Protein AF-A0A218ZPP9-F1 (afdb_monomer_lite)

Structure (mmCIF, N/CA/C/O backbone):
data_AF-A0A218ZPP9-F1
#
_entry.id   AF-A0A218ZPP9-F1
#
loop_
_atom_site.group_PDB
_atom_site.id
_atom_site.type_symbol
_atom_site.label_atom_id
_atom_site.label_alt_id
_atom_site.label_comp_id
_atom_site.label_asym_id
_atom_site.label_entity_id
_atom_site.label_seq_id
_atom_site.pdbx_PDB_ins_code
_atom_site.Cartn_x
_atom_site.Cartn_y
_atom_site.Cartn_z
_atom_site.occupancy
_atom_site.B_iso_or_equiv
_atom_site.auth_seq_id
_atom_site.auth_comp_id
_atom_site.auth_asym_id
_atom_site.auth_atom_id
_atom_site.pdbx_PDB_model_num
ATOM 1 N N . MET A 1 1 ? -38.455 12.855 33.363 1.00 58.19 1 MET A N 1
ATOM 2 C CA . MET A 1 1 ? -37.124 12.251 33.530 1.00 58.19 1 MET A CA 1
ATOM 3 C C . MET A 1 1 ? -36.561 12.704 34.852 1.00 58.19 1 MET A C 1
ATOM 5 O O . MET A 1 1 ? -36.419 13.905 35.052 1.00 58.19 1 MET A O 1
ATOM 9 N N . THR A 1 2 ? -36.311 11.767 35.755 1.00 84.69 2 THR A N 1
ATOM 10 C CA . THR A 1 2 ? -35.550 12.026 36.982 1.00 84.69 2 THR A CA 1
ATOM 11 C C . THR A 1 2 ? -34.055 12.136 36.664 1.00 84.69 2 THR A C 1
ATOM 13 O O . THR A 1 2 ? -33.595 11.668 35.623 1.00 84.69 2 THR A O 1
ATOM 16 N N . GLU A 1 3 ? -33.276 12.762 37.544 1.00 81.56 3 GLU A N 1
ATOM 17 C CA . GLU A 1 3 ? -31.821 12.928 37.382 1.00 81.56 3 GLU A CA 1
ATOM 18 C C . GLU A 1 3 ? -31.090 11.577 37.208 1.00 81.56 3 GLU A C 1
ATOM 20 O O . GLU A 1 3 ? -30.161 11.454 36.407 1.00 81.56 3 GLU A O 1
ATOM 25 N N . ASN A 1 4 ? -31.598 10.522 37.855 1.00 82.94 4 ASN A N 1
ATOM 26 C CA . ASN A 1 4 ? -31.118 9.148 37.689 1.00 82.94 4 ASN A CA 1
ATOM 27 C C . ASN A 1 4 ? -31.416 8.571 36.294 1.00 82.94 4 ASN A C 1
ATOM 29 O O . ASN A 1 4 ? -30.549 7.929 35.705 1.00 82.94 4 ASN A O 1
ATOM 33 N N . GLU A 1 5 ? -32.601 8.827 35.731 1.00 82.62 5 GLU A N 1
ATOM 34 C CA . GLU A 1 5 ? -32.952 8.402 34.365 1.00 82.62 5 GLU A CA 1
ATOM 35 C C . GLU A 1 5 ? -32.125 9.150 33.309 1.00 82.62 5 GLU A C 1
ATOM 37 O O . GLU A 1 5 ? -31.740 8.567 32.296 1.00 82.62 5 GLU A O 1
ATOM 42 N N . LEU A 1 6 ? -31.813 10.430 33.547 1.00 85.00 6 LEU A N 1
ATOM 43 C CA . LEU A 1 6 ? -30.939 11.220 32.675 1.00 85.00 6 LEU A CA 1
ATOM 44 C C . LEU A 1 6 ? -29.502 10.697 32.691 1.00 85.00 6 LEU A C 1
ATOM 46 O O . LEU A 1 6 ? -28.900 10.536 31.632 1.00 85.00 6 LEU A O 1
ATOM 50 N N . THR A 1 7 ? -28.980 10.375 33.873 1.00 84.56 7 THR A N 1
ATOM 51 C CA . THR A 1 7 ? -27.631 9.816 34.026 1.00 84.56 7 THR A CA 1
ATOM 52 C C . THR A 1 7 ? -27.527 8.443 33.357 1.00 84.56 7 THR A C 1
ATOM 54 O O . THR A 1 7 ? -26.612 8.210 32.569 1.00 84.56 7 THR A O 1
ATOM 57 N N . GLN A 1 8 ? -28.520 7.568 33.558 1.00 86.69 8 GLN A N 1
ATOM 58 C CA . GLN A 1 8 ? -28.579 6.268 32.879 1.00 86.69 8 GLN A CA 1
ATOM 59 C C . GLN A 1 8 ? -28.675 6.402 31.353 1.00 86.69 8 GLN A C 1
ATOM 61 O O . GLN A 1 8 ? -28.001 5.664 30.634 1.00 86.69 8 GLN A O 1
ATOM 66 N N . ALA A 1 9 ? -29.466 7.349 30.841 1.00 83.31 9 ALA A N 1
ATOM 67 C CA . ALA A 1 9 ? -29.560 7.599 29.404 1.00 83.31 9 ALA A CA 1
ATOM 68 C C . ALA A 1 9 ? -28.226 8.098 28.818 1.00 83.31 9 ALA A C 1
ATOM 70 O O . ALA A 1 9 ? -27.814 7.646 27.748 1.00 83.31 9 ALA A O 1
ATOM 71 N N . ILE A 1 10 ? -27.519 8.988 29.524 1.00 85.56 10 ILE A N 1
ATOM 72 C CA . ILE A 1 10 ? -26.195 9.478 29.115 1.00 85.56 10 ILE A CA 1
ATOM 73 C C . ILE A 1 10 ? -25.180 8.330 29.070 1.00 85.56 10 ILE A C 1
ATOM 75 O O . ILE A 1 10 ? -24.454 8.202 28.081 1.00 85.56 10 ILE A O 1
ATOM 79 N N . ASP A 1 11 ? -25.157 7.462 30.082 1.00 84.75 11 ASP A N 1
ATOM 80 C CA . ASP A 1 11 ? -24.240 6.317 30.125 1.00 84.75 11 ASP A CA 1
ATOM 81 C C . ASP A 1 11 ? -24.533 5.287 29.026 1.00 84.75 11 ASP A C 1
ATOM 83 O O . ASP A 1 11 ? -23.608 4.765 28.392 1.00 84.75 11 ASP A O 1
ATOM 87 N N . GLN A 1 12 ? -25.810 5.035 28.723 1.00 84.38 12 GLN A N 1
ATOM 88 C CA . GLN A 1 12 ? -26.204 4.182 27.599 1.00 84.38 12 GLN A CA 1
ATOM 89 C C . GLN A 1 12 ? -25.760 4.771 26.253 1.00 84.38 12 GLN A C 1
ATOM 91 O O . GLN A 1 12 ? -25.183 4.056 25.430 1.00 84.38 12 GLN A O 1
ATOM 96 N N . ILE A 1 13 ? -25.954 6.077 26.038 1.00 82.38 13 ILE A N 1
ATOM 97 C CA . ILE A 1 13 ? -25.511 6.771 24.818 1.00 82.38 13 ILE A CA 1
ATOM 98 C C . ILE A 1 13 ? -23.985 6.735 24.700 1.00 82.38 13 ILE A C 1
ATOM 100 O O . ILE A 1 13 ? -23.455 6.482 23.613 1.00 82.38 13 ILE A O 1
ATOM 104 N N . LYS A 1 14 ? -23.264 6.954 25.803 1.00 77.19 14 LYS A N 1
ATOM 105 C CA . LYS A 1 14 ? -21.798 6.900 25.840 1.00 77.19 14 LYS A CA 1
ATOM 106 C C . LYS A 1 14 ? -21.291 5.505 25.479 1.00 77.19 14 LYS A C 1
ATOM 108 O O . LYS A 1 14 ? -20.400 5.383 24.639 1.00 77.19 14 LYS A O 1
ATOM 113 N N . THR A 1 15 ? -21.901 4.466 26.042 1.00 78.00 15 THR A N 1
ATOM 114 C CA . THR A 1 15 ? -21.543 3.065 25.773 1.00 78.00 15 THR A CA 1
ATOM 115 C C . THR A 1 15 ? -21.803 2.698 24.310 1.00 78.00 15 THR A C 1
ATOM 117 O O . THR A 1 15 ? -20.892 2.239 23.620 1.00 78.00 15 THR A O 1
ATOM 120 N N . ALA A 1 16 ? -22.993 3.010 23.785 1.00 78.19 16 ALA A N 1
ATOM 121 C CA . ALA A 1 16 ? -23.335 2.783 22.380 1.00 78.19 16 ALA A CA 1
ATOM 122 C C . ALA A 1 16 ? -22.400 3.543 21.418 1.00 78.19 16 ALA A C 1
ATOM 124 O O . ALA A 1 16 ? -21.982 3.008 20.389 1.00 78.19 16 ALA A O 1
ATOM 125 N N . SER A 1 17 ? -22.014 4.772 21.775 1.00 72.62 17 SER A N 1
ATOM 126 C CA . SER A 1 17 ? -21.058 5.577 21.004 1.00 72.62 17 SER A CA 1
ATOM 127 C C . SER A 1 17 ? -19.660 4.953 20.997 1.00 72.62 17 SER A C 1
ATOM 129 O O . SER A 1 17 ? -19.005 4.906 19.955 1.00 72.62 17 SER A O 1
ATOM 131 N N . MET A 1 18 ? -19.196 4.437 22.138 1.00 75.56 18 MET A N 1
ATOM 132 C CA . MET A 1 18 ? -17.909 3.743 22.231 1.00 75.56 18 MET A CA 1
ATOM 133 C C . MET A 1 18 ? -17.889 2.457 21.399 1.00 75.56 18 MET A C 1
ATOM 135 O O . MET A 1 18 ? -16.898 2.186 20.715 1.00 75.56 18 MET A O 1
ATOM 139 N N . ASP A 1 19 ? -18.976 1.689 21.405 1.00 75.62 19 ASP A N 1
ATOM 140 C CA . ASP A 1 19 ? -19.073 0.456 20.624 1.00 75.62 19 ASP A CA 1
ATOM 141 C C . ASP A 1 19 ? -19.142 0.723 19.116 1.00 75.62 19 ASP A C 1
ATOM 143 O O . ASP A 1 19 ? -18.481 0.025 18.339 1.00 75.62 19 ASP A O 1
ATOM 147 N N . ALA A 1 20 ? -19.821 1.795 18.694 1.00 72.69 20 ALA A N 1
ATOM 148 C CA . ALA A 1 20 ? -19.794 2.258 17.307 1.00 72.69 20 ALA A CA 1
ATOM 149 C C . ALA A 1 20 ? -18.369 2.643 16.860 1.00 72.69 20 ALA A C 1
ATOM 151 O O . ALA A 1 20 ? -17.904 2.202 15.807 1.00 72.69 20 ALA A O 1
ATOM 152 N N . VAL A 1 21 ? -17.621 3.382 17.690 1.00 74.06 21 VAL A N 1
ATOM 153 C CA . VAL A 1 21 ? -16.220 3.749 17.402 1.00 74.06 21 VAL A CA 1
ATOM 154 C C . VAL A 1 21 ? -15.316 2.514 17.308 1.00 74.06 21 VAL A C 1
ATOM 156 O O . VAL A 1 21 ? -14.423 2.453 16.456 1.00 74.06 21 VAL A O 1
ATOM 159 N N . ARG A 1 22 ? -15.528 1.506 18.162 1.00 76.88 22 ARG A N 1
ATOM 160 C CA . ARG A 1 22 ? -14.784 0.238 18.102 1.00 76.88 22 ARG A CA 1
ATOM 161 C C . ARG A 1 22 ? -15.086 -0.530 16.818 1.00 76.88 22 ARG A C 1
ATOM 163 O O . ARG A 1 22 ? -14.159 -1.063 16.205 1.00 76.88 22 ARG A O 1
ATOM 170 N N . LEU A 1 23 ? -16.347 -0.573 16.392 1.00 79.31 23 LEU A N 1
ATOM 171 C CA . LEU A 1 23 ? -16.749 -1.213 15.140 1.00 79.31 23 LEU A CA 1
ATOM 172 C C . LEU A 1 23 ? -16.101 -0.531 13.925 1.00 79.31 23 LEU A C 1
ATOM 174 O O . LEU A 1 23 ? -15.508 -1.220 13.091 1.00 79.31 23 LEU A O 1
ATOM 178 N N . ASP A 1 24 ? -16.126 0.803 13.871 1.00 76.44 24 ASP A N 1
ATOM 179 C CA . ASP A 1 24 ? -15.475 1.589 12.814 1.00 76.44 24 ASP A CA 1
ATOM 180 C C . ASP A 1 24 ? -13.981 1.270 12.722 1.00 76.44 24 ASP A C 1
ATOM 182 O O . ASP A 1 24 ? -13.461 0.961 11.646 1.00 76.44 24 ASP A O 1
ATOM 186 N N . ARG A 1 25 ? -13.283 1.281 13.866 1.00 77.44 25 ARG A N 1
ATOM 187 C CA . ARG A 1 25 ? -11.852 0.952 13.925 1.00 77.44 25 ARG A CA 1
ATOM 188 C C . ARG A 1 25 ? -11.569 -0.463 13.433 1.00 77.44 25 ARG A C 1
ATOM 190 O O . ARG A 1 25 ? -10.614 -0.650 12.684 1.00 77.44 25 ARG A O 1
ATOM 197 N N . ARG A 1 26 ? -12.402 -1.448 13.787 1.00 83.06 26 ARG A N 1
ATOM 198 C CA . ARG A 1 26 ? -12.263 -2.836 13.305 1.00 83.06 26 ARG A CA 1
ATOM 199 C C . ARG A 1 26 ? -12.404 -2.919 11.785 1.00 83.06 26 ARG A C 1
ATOM 201 O O . ARG A 1 26 ? -11.582 -3.556 11.126 1.00 83.06 26 ARG A O 1
ATOM 208 N N . ILE A 1 27 ? -13.418 -2.264 11.217 1.00 83.81 27 ILE A N 1
ATOM 209 C CA . ILE A 1 27 ? -13.650 -2.247 9.765 1.00 83.81 27 ILE A CA 1
ATOM 210 C C . ILE A 1 27 ? -12.480 -1.570 9.045 1.00 83.81 27 ILE A C 1
ATOM 212 O O . ILE A 1 27 ? -11.984 -2.094 8.044 1.00 83.81 27 ILE A O 1
ATOM 216 N N . LEU A 1 28 ? -11.998 -0.441 9.568 1.00 82.50 28 LEU A N 1
ATOM 217 C CA . LEU A 1 28 ? -10.860 0.280 9.001 1.00 82.50 28 LEU A CA 1
ATOM 218 C C . LEU A 1 28 ? -9.564 -0.529 9.100 1.00 82.50 28 LEU A C 1
ATOM 220 O O . LEU A 1 28 ? -8.841 -0.606 8.114 1.00 82.50 28 LEU A O 1
ATOM 224 N N . LYS A 1 29 ? -9.296 -1.203 10.224 1.00 84.38 29 LYS A N 1
ATOM 225 C CA . LYS A 1 29 ? -8.137 -2.098 10.383 1.00 84.38 29 LYS A CA 1
ATOM 226 C C . LYS A 1 29 ? -8.149 -3.212 9.331 1.00 84.38 29 LYS A C 1
ATOM 228 O O . LYS A 1 29 ? -7.181 -3.381 8.599 1.00 84.38 29 LYS A O 1
ATOM 233 N N . LYS A 1 30 ? -9.287 -3.893 9.155 1.00 88.56 30 LYS A N 1
ATOM 234 C CA . LYS A 1 30 ? -9.464 -4.900 8.092 1.00 88.56 30 LYS A CA 1
ATOM 235 C C . LYS A 1 30 ? -9.218 -4.322 6.694 1.00 88.56 30 LYS A C 1
ATOM 237 O O . LYS A 1 30 ? -8.583 -4.957 5.858 1.00 88.56 30 LYS A O 1
ATOM 242 N N . THR A 1 31 ? -9.724 -3.118 6.447 1.00 87.88 31 THR A N 1
ATOM 243 C CA . THR A 1 31 ? -9.594 -2.410 5.165 1.00 87.88 31 THR A CA 1
ATOM 244 C C . THR A 1 31 ? -8.139 -2.072 4.858 1.00 87.88 31 THR A C 1
ATOM 246 O O . THR A 1 31 ? -7.669 -2.342 3.756 1.00 87.88 31 THR A O 1
ATOM 249 N N . TRP A 1 32 ? -7.396 -1.560 5.838 1.00 86.38 32 TRP A N 1
ATOM 250 C CA . TRP A 1 32 ? -5.962 -1.317 5.703 1.00 86.38 32 TRP A CA 1
ATOM 251 C C . TRP A 1 32 ? -5.179 -2.613 5.470 1.00 86.38 32 TRP A C 1
ATOM 253 O O . TRP A 1 32 ? -4.306 -2.639 4.609 1.00 86.38 32 TRP A O 1
ATOM 263 N N . GLY A 1 33 ? -5.555 -3.716 6.125 1.00 88.50 33 GLY A N 1
ATOM 264 C CA . GLY A 1 33 ? -4.992 -5.039 5.842 1.00 88.50 33 GLY A CA 1
ATOM 265 C C . GLY A 1 33 ? -5.082 -5.435 4.365 1.00 88.50 33 GLY A C 1
ATOM 266 O O . GLY A 1 33 ? -4.076 -5.799 3.756 1.00 88.50 33 GLY A O 1
ATOM 267 N N . PHE A 1 34 ? -6.264 -5.295 3.761 1.00 91.31 34 PHE A N 1
ATOM 268 C CA . PHE A 1 34 ? -6.444 -5.549 2.328 1.00 91.31 34 PHE A CA 1
ATOM 269 C C . PHE A 1 34 ? -5.730 -4.528 1.441 1.00 91.31 34 PHE A C 1
ATOM 271 O O . PHE A 1 34 ? -5.188 -4.917 0.411 1.00 91.31 34 PHE A O 1
ATOM 278 N N . TYR A 1 35 ? -5.689 -3.251 1.833 1.00 89.06 35 TYR A N 1
ATOM 279 C CA . TYR A 1 35 ? -4.909 -2.233 1.127 1.00 89.06 35 TYR A CA 1
ATOM 280 C C . TYR A 1 35 ? -3.444 -2.660 0.995 1.00 89.06 35 TYR A C 1
ATOM 282 O O . TYR A 1 35 ? -2.916 -2.676 -0.115 1.00 89.06 35 TYR A O 1
ATOM 290 N N . TYR A 1 36 ? -2.808 -3.082 2.093 1.00 89.62 36 TYR A N 1
ATOM 291 C CA . TYR A 1 36 ? -1.415 -3.524 2.047 1.00 89.62 36 TYR A CA 1
ATOM 292 C C . TYR A 1 36 ? -1.225 -4.721 1.112 1.00 89.62 36 TYR A C 1
ATOM 294 O O . TYR A 1 36 ? -0.269 -4.736 0.347 1.00 89.62 36 TYR A O 1
ATOM 302 N N . MET A 1 37 ? -2.153 -5.683 1.100 1.00 93.38 37 MET A N 1
ATOM 303 C CA . MET A 1 37 ? -2.082 -6.847 0.205 1.00 93.38 37 MET A CA 1
ATOM 304 C C . MET A 1 37 ? -2.260 -6.488 -1.278 1.00 93.38 37 MET A C 1
ATOM 306 O O . MET A 1 37 ? -1.547 -7.021 -2.129 1.00 93.38 37 MET A O 1
ATOM 310 N N . ILE A 1 38 ? -3.191 -5.582 -1.598 1.00 90.81 38 ILE A N 1
ATOM 311 C CA . ILE A 1 38 ? -3.421 -5.109 -2.974 1.00 90.81 38 ILE A CA 1
ATOM 312 C C . ILE A 1 38 ? -2.148 -4.458 -3.512 1.00 90.81 38 ILE A C 1
ATOM 314 O O . ILE A 1 38 ? -1.681 -4.797 -4.598 1.00 90.81 38 ILE A O 1
ATOM 318 N N . TRP A 1 39 ? -1.561 -3.554 -2.734 1.00 87.06 39 TRP A N 1
ATOM 319 C CA . TRP A 1 39 ? -0.359 -2.843 -3.146 1.00 87.06 39 TRP A CA 1
ATOM 320 C C . TRP A 1 39 ? 0.895 -3.715 -3.097 1.00 87.06 39 TRP A C 1
ATOM 322 O O . TRP A 1 39 ? 1.737 -3.564 -3.972 1.00 87.06 39 TRP A O 1
ATOM 332 N N . ALA A 1 40 ? 0.998 -4.682 -2.180 1.00 91.00 40 ALA A N 1
ATOM 333 C CA . ALA A 1 40 ? 2.053 -5.698 -2.224 1.00 91.00 40 ALA A CA 1
ATOM 334 C C . ALA A 1 40 ? 2.020 -6.468 -3.551 1.00 91.00 40 ALA A C 1
ATOM 336 O O . ALA A 1 40 ? 3.042 -6.605 -4.218 1.00 91.00 40 ALA A O 1
ATOM 337 N N . THR A 1 41 ? 0.822 -6.887 -3.975 1.00 91.69 41 THR A N 1
ATOM 338 C CA . THR A 1 41 ? 0.610 -7.571 -5.259 1.00 91.69 41 THR A CA 1
ATOM 339 C C . THR A 1 41 ? 0.998 -6.671 -6.432 1.00 91.69 41 THR A C 1
ATOM 341 O O . THR A 1 41 ? 1.701 -7.113 -7.337 1.00 91.69 41 THR A O 1
ATOM 344 N N . ALA A 1 42 ? 0.599 -5.396 -6.400 1.00 87.75 42 ALA A N 1
ATOM 345 C CA . ALA A 1 42 ? 0.988 -4.427 -7.421 1.00 87.75 42 ALA A CA 1
ATOM 346 C C . ALA A 1 42 ? 2.515 -4.253 -7.488 1.00 87.75 42 ALA A C 1
ATOM 348 O O . ALA A 1 42 ? 3.080 -4.327 -8.574 1.00 87.75 42 ALA A O 1
ATOM 349 N N . ILE A 1 43 ? 3.194 -4.112 -6.343 1.00 85.00 43 ILE A N 1
ATOM 350 C CA . ILE A 1 43 ? 4.660 -4.019 -6.260 1.00 85.00 43 ILE A CA 1
ATOM 351 C C . ILE A 1 43 ? 5.319 -5.284 -6.827 1.00 85.00 43 ILE A C 1
ATOM 353 O O . ILE A 1 43 ? 6.280 -5.174 -7.585 1.00 85.00 43 ILE A O 1
ATOM 357 N N . THR A 1 44 ? 4.807 -6.482 -6.525 1.00 88.69 44 THR A N 1
ATOM 358 C CA . THR A 1 44 ? 5.323 -7.738 -7.101 1.00 88.69 44 THR A CA 1
ATOM 359 C C . THR A 1 44 ? 5.200 -7.752 -8.619 1.00 88.69 44 THR A C 1
ATOM 361 O O . THR A 1 44 ? 6.157 -8.109 -9.307 1.00 88.69 44 THR A O 1
ATOM 364 N N . LEU A 1 45 ? 4.044 -7.343 -9.147 1.00 87.00 45 LEU A N 1
ATOM 365 C CA . LEU A 1 45 ? 3.824 -7.263 -10.588 1.00 87.00 45 LEU A CA 1
ATOM 366 C C . LEU A 1 45 ? 4.789 -6.257 -11.214 1.00 87.00 45 LEU A C 1
ATOM 368 O O . LEU A 1 45 ? 5.523 -6.626 -12.118 1.00 87.00 45 LEU A O 1
ATOM 372 N N . PHE A 1 46 ? 4.890 -5.044 -10.670 1.00 80.38 46 PHE A N 1
ATOM 373 C CA . PHE A 1 46 ? 5.845 -4.023 -11.112 1.00 80.38 46 PHE A CA 1
ATOM 374 C C . PHE A 1 46 ? 7.294 -4.526 -11.126 1.00 80.38 46 PHE A C 1
ATOM 376 O O . PHE A 1 46 ? 8.020 -4.306 -12.090 1.00 80.38 46 PHE A O 1
ATOM 383 N N . SER A 1 47 ? 7.692 -5.279 -10.101 1.00 78.62 47 SER A N 1
ATOM 384 C CA . SER A 1 47 ? 9.057 -5.804 -9.964 1.00 78.62 47 SER A CA 1
ATOM 385 C C . SER A 1 47 ? 9.384 -6.936 -10.938 1.00 78.62 47 SER A C 1
ATOM 387 O O . SER A 1 47 ? 10.555 -7.238 -11.130 1.00 78.62 47 SER A O 1
ATOM 389 N N . THR A 1 48 ? 8.377 -7.590 -11.523 1.00 81.38 48 THR A N 1
ATOM 390 C CA . THR A 1 48 ? 8.554 -8.769 -12.390 1.00 81.38 48 THR A CA 1
ATOM 391 C C . THR A 1 48 ? 8.101 -8.537 -13.831 1.00 81.38 48 THR A C 1
ATOM 393 O O . THR A 1 48 ? 8.421 -9.340 -14.703 1.00 81.38 48 THR A O 1
ATOM 396 N N . ILE A 1 49 ? 7.416 -7.425 -14.115 1.00 77.75 49 ILE A N 1
ATOM 397 C CA . ILE A 1 49 ? 6.840 -7.123 -15.434 1.00 77.75 49 ILE A CA 1
ATOM 398 C C . ILE A 1 49 ? 7.889 -6.955 -16.533 1.00 77.75 49 ILE A C 1
ATOM 400 O O . ILE A 1 49 ? 7.579 -7.159 -17.701 1.00 77.75 49 ILE A O 1
ATOM 404 N N . TYR A 1 50 ? 9.124 -6.602 -16.168 1.00 73.06 50 TYR A N 1
ATOM 405 C CA . TYR A 1 50 ? 10.216 -6.447 -17.125 1.00 73.06 50 TYR A CA 1
ATOM 406 C C . TYR A 1 50 ? 10.664 -7.797 -17.712 1.00 73.06 50 TYR A C 1
ATOM 408 O O . TYR A 1 50 ? 11.017 -7.852 -18.884 1.00 73.06 50 TYR A O 1
ATOM 416 N N . ILE A 1 51 ? 10.567 -8.892 -16.945 1.00 79.44 51 ILE A N 1
ATOM 417 C CA . ILE A 1 51 ? 11.050 -10.235 -17.316 1.00 79.44 51 ILE A CA 1
ATOM 418 C C . ILE A 1 51 ? 10.443 -10.735 -18.642 1.00 79.44 51 ILE A C 1
ATOM 420 O O . ILE A 1 51 ? 11.195 -11.120 -19.535 1.00 79.44 51 ILE A O 1
ATOM 424 N N . PRO A 1 52 ? 9.108 -10.737 -18.843 1.00 80.31 52 PRO A N 1
ATOM 425 C CA . PRO A 1 52 ? 8.543 -11.149 -20.127 1.00 80.31 52 PRO A CA 1
ATOM 426 C C . PRO A 1 52 ? 8.869 -10.174 -21.269 1.00 80.31 52 PRO A C 1
ATOM 428 O O . PRO A 1 52 ? 8.865 -10.585 -22.428 1.00 80.31 52 PRO A O 1
ATOM 431 N N . LEU A 1 53 ? 9.150 -8.904 -20.959 1.00 75.19 53 LEU A N 1
ATOM 432 C CA . LEU A 1 53 ? 9.399 -7.849 -21.945 1.00 75.19 53 LEU A CA 1
ATOM 433 C C . LEU A 1 53 ? 10.849 -7.823 -22.446 1.00 75.19 53 LEU A C 1
ATOM 435 O O . LEU A 1 53 ? 11.080 -7.345 -23.552 1.00 75.19 53 LEU A O 1
ATOM 439 N N . GLU A 1 54 ? 11.806 -8.382 -21.699 1.00 73.44 54 GLU A N 1
ATOM 440 C CA . GLU A 1 54 ? 13.214 -8.502 -22.124 1.00 73.44 54 GLU A CA 1
ATOM 441 C C . GLU A 1 54 ? 13.393 -9.305 -23.421 1.00 73.44 54 GLU A C 1
ATOM 443 O O . GLU A 1 54 ? 14.373 -9.121 -24.137 1.00 73.44 54 GLU A O 1
ATOM 448 N N . ASN A 1 55 ? 12.430 -10.162 -23.766 1.00 78.50 55 ASN A N 1
ATOM 449 C CA . ASN A 1 55 ? 12.475 -10.966 -24.989 1.00 78.50 55 ASN A CA 1
ATOM 450 C C . 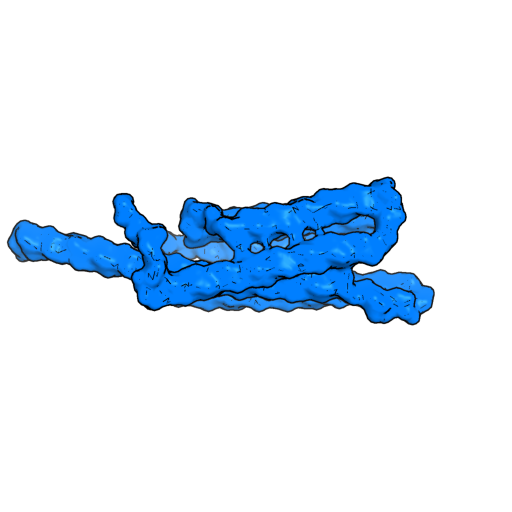ASN A 1 55 ? 12.025 -10.200 -26.250 1.00 78.50 55 ASN A C 1
ATOM 452 O O . ASN A 1 55 ? 12.028 -10.762 -27.346 1.00 78.50 55 ASN A O 1
ATOM 456 N N . ILE A 1 56 ? 11.611 -8.935 -26.122 1.00 81.94 56 ILE A N 1
ATOM 457 C CA . ILE A 1 56 ? 11.139 -8.109 -27.237 1.00 81.94 56 ILE A CA 1
ATOM 458 C C . ILE A 1 56 ? 12.321 -7.319 -27.803 1.00 81.94 56 ILE A C 1
ATOM 460 O O . ILE A 1 56 ? 12.808 -6.380 -27.189 1.00 81.94 56 ILE A O 1
ATOM 464 N N . SER A 1 57 ? 12.763 -7.671 -29.011 1.00 78.25 57 SER A N 1
ATOM 465 C CA . SER A 1 57 ? 13.940 -7.057 -29.649 1.00 78.25 57 SER A CA 1
ATOM 466 C C . SER A 1 57 ? 13.751 -5.589 -30.044 1.00 78.25 57 SER A C 1
ATOM 468 O O . SER A 1 57 ? 14.726 -4.850 -30.182 1.00 78.25 57 SER A O 1
ATOM 470 N N . ASN A 1 58 ? 12.508 -5.152 -30.252 1.00 82.38 58 ASN A N 1
ATOM 471 C CA . ASN A 1 58 ? 12.206 -3.769 -30.587 1.00 82.38 58 ASN A CA 1
ATOM 472 C C . ASN A 1 58 ? 11.953 -2.956 -29.312 1.00 82.38 58 ASN A C 1
ATOM 474 O O . ASN A 1 58 ? 10.885 -3.048 -28.704 1.00 82.38 58 ASN A O 1
ATOM 478 N N . THR A 1 59 ? 12.926 -2.116 -28.969 1.00 74.19 59 THR A N 1
ATOM 479 C CA . THR A 1 59 ? 12.931 -1.282 -27.761 1.00 74.19 59 THR A CA 1
ATOM 480 C C . THR A 1 59 ? 11.731 -0.340 -27.665 1.00 74.19 59 THR A C 1
ATOM 482 O O . THR A 1 59 ? 11.200 -0.137 -26.581 1.00 74.19 59 THR A O 1
ATOM 485 N N . VAL A 1 60 ? 11.215 0.169 -28.790 1.00 76.31 60 VAL A N 1
ATOM 486 C CA . VAL A 1 60 ? 10.030 1.045 -28.791 1.00 76.31 60 VAL A CA 1
ATOM 487 C C . VAL A 1 60 ? 8.782 0.276 -28.355 1.00 76.31 60 VAL A C 1
ATOM 489 O O . VAL A 1 60 ? 8.007 0.761 -27.533 1.00 76.31 60 VAL A O 1
ATOM 492 N N . TYR A 1 61 ? 8.583 -0.937 -28.875 1.00 75.81 61 TYR A N 1
ATOM 493 C CA . TYR A 1 61 ? 7.461 -1.779 -28.451 1.00 75.81 61 TYR A CA 1
ATOM 494 C C . TYR A 1 61 ? 7.630 -2.272 -27.013 1.00 75.81 61 TYR A C 1
ATOM 496 O O . TYR A 1 61 ? 6.639 -2.358 -26.289 1.00 75.81 61 TYR A O 1
ATOM 504 N N . GLN A 1 62 ? 8.864 -2.560 -26.595 1.00 74.56 62 GLN A N 1
ATOM 505 C CA . GLN A 1 62 ? 9.191 -2.931 -25.221 1.00 74.56 62 GLN A CA 1
ATOM 506 C C . GLN A 1 62 ? 8.791 -1.823 -24.235 1.00 74.56 62 GLN A C 1
ATOM 508 O O . GLN A 1 62 ? 8.071 -2.103 -23.277 1.00 74.56 62 GLN A O 1
ATOM 513 N N . ASP A 1 63 ? 9.167 -0.571 -24.510 1.00 70.75 63 ASP A N 1
ATOM 514 C CA . ASP A 1 63 ? 8.823 0.585 -23.677 1.00 70.75 63 ASP A CA 1
ATOM 515 C C . ASP A 1 63 ? 7.304 0.813 -23.633 1.00 70.75 63 ASP A C 1
ATOM 517 O O . ASP A 1 63 ? 6.716 0.943 -22.557 1.00 70.75 63 ASP A O 1
ATOM 521 N N . ILE A 1 64 ? 6.628 0.795 -24.790 1.00 74.00 64 ILE A N 1
ATOM 522 C CA . ILE A 1 64 ? 5.167 0.971 -24.865 1.00 74.00 64 ILE A CA 1
ATOM 523 C C . ILE A 1 64 ? 4.444 -0.095 -24.035 1.00 74.00 64 ILE A C 1
ATOM 525 O O . ILE A 1 64 ? 3.532 0.228 -23.267 1.00 74.00 64 ILE A O 1
ATOM 529 N N . LEU A 1 65 ? 4.837 -1.363 -24.173 1.00 77.25 65 LEU A N 1
ATOM 530 C CA . LEU A 1 65 ? 4.238 -2.462 -23.419 1.00 77.25 65 LEU A CA 1
ATOM 531 C C . LEU A 1 65 ? 4.545 -2.355 -21.925 1.00 77.25 65 LEU A C 1
ATOM 533 O O . LEU A 1 65 ? 3.645 -2.582 -21.117 1.00 77.25 65 LEU A O 1
ATOM 537 N N . PHE A 1 66 ? 5.761 -1.946 -21.558 1.00 75.50 66 PHE A N 1
ATOM 538 C CA . PHE A 1 66 ? 6.150 -1.705 -20.171 1.00 75.50 66 PHE A CA 1
ATOM 539 C C . PHE A 1 66 ? 5.252 -0.653 -19.512 1.00 75.50 66 PHE A C 1
ATOM 541 O O . PHE A 1 66 ? 4.615 -0.939 -18.494 1.00 75.50 66 PHE A O 1
ATOM 548 N N . PHE A 1 67 ? 5.121 0.531 -20.120 1.00 73.62 67 PHE A N 1
ATOM 549 C CA . PHE A 1 67 ? 4.285 1.610 -19.584 1.00 73.62 67 PHE A CA 1
ATOM 550 C C . PHE A 1 67 ? 2.801 1.248 -19.563 1.00 73.62 67 PHE A C 1
ATOM 552 O O . PHE A 1 67 ? 2.107 1.545 -18.589 1.00 73.62 67 PHE A O 1
ATOM 559 N N . THR A 1 68 ? 2.313 0.572 -20.605 1.00 76.38 68 THR A N 1
ATOM 560 C CA . THR A 1 68 ? 0.916 0.125 -20.680 1.00 76.38 68 THR A CA 1
ATOM 561 C C . THR A 1 68 ? 0.605 -0.866 -19.564 1.00 76.38 68 THR A C 1
ATOM 563 O O . THR A 1 68 ? -0.385 -0.709 -18.847 1.00 76.38 68 THR A O 1
ATOM 566 N N . ALA A 1 69 ? 1.466 -1.863 -19.369 1.00 80.50 69 ALA A N 1
ATOM 567 C CA . ALA A 1 69 ? 1.264 -2.891 -18.362 1.00 80.50 69 ALA A CA 1
ATOM 568 C C . ALA A 1 69 ? 1.376 -2.314 -16.936 1.00 80.50 69 ALA A C 1
ATOM 570 O O . ALA A 1 69 ? 0.520 -2.603 -16.095 1.00 80.50 69 ALA A O 1
ATOM 571 N N . TYR A 1 70 ? 2.334 -1.410 -16.681 1.00 75.94 70 TYR A N 1
ATOM 572 C CA . TYR A 1 70 ? 2.398 -0.649 -15.427 1.00 75.94 70 TYR A CA 1
ATOM 573 C C . TYR A 1 70 ? 1.123 0.173 -15.186 1.00 75.94 70 TYR A C 1
ATOM 575 O O . TYR A 1 70 ? 0.548 0.126 -14.097 1.00 75.94 70 TYR A O 1
ATOM 583 N N . GLY A 1 71 ? 0.657 0.906 -16.201 1.00 73.19 71 GLY A N 1
ATOM 584 C CA . GLY A 1 71 ? -0.546 1.731 -16.119 1.00 73.19 71 GLY A CA 1
ATOM 585 C C . GLY A 1 71 ? -1.790 0.910 -15.779 1.00 73.19 71 GLY A C 1
ATOM 586 O O . GLY A 1 71 ? -2.559 1.297 -14.900 1.00 73.19 71 GLY A O 1
ATOM 587 N N . ILE A 1 72 ? -1.957 -0.260 -16.405 1.00 81.50 72 ILE A N 1
ATOM 588 C CA . ILE A 1 72 ? -3.065 -1.182 -16.116 1.00 81.50 72 ILE A CA 1
ATOM 589 C C . ILE A 1 72 ? -3.014 -1.653 -14.660 1.00 81.50 72 ILE A C 1
ATOM 591 O O . ILE A 1 72 ? -4.011 -1.528 -13.947 1.00 81.50 72 ILE A O 1
ATOM 595 N N . VAL A 1 73 ? -1.864 -2.154 -14.194 1.00 84.81 73 VAL A N 1
ATOM 596 C CA . VAL A 1 73 ? -1.709 -2.626 -12.805 1.00 84.81 73 VAL A CA 1
ATOM 597 C C . VAL A 1 73 ? -2.011 -1.498 -11.817 1.00 84.81 73 VAL A C 1
ATOM 599 O O . VAL A 1 73 ? -2.731 -1.707 -10.839 1.00 84.81 73 VAL A O 1
ATOM 602 N N . PHE A 1 74 ? -1.529 -0.288 -12.098 1.00 79.31 74 PHE A N 1
ATOM 603 C CA . PHE A 1 74 ? -1.755 0.888 -11.266 1.00 79.31 74 PHE A CA 1
ATOM 604 C C . PHE A 1 74 ? -3.238 1.286 -11.193 1.00 79.31 74 PHE A C 1
ATOM 606 O O . PHE A 1 74 ? -3.788 1.436 -10.099 1.00 79.31 74 PHE A O 1
ATOM 613 N N . ILE A 1 75 ? -3.915 1.394 -12.343 1.00 79.44 75 ILE A N 1
ATOM 614 C CA . ILE A 1 75 ? -5.348 1.718 -12.427 1.00 79.44 75 ILE A CA 1
ATOM 615 C C . ILE A 1 75 ? -6.179 0.672 -11.680 1.00 79.44 75 ILE A C 1
ATOM 617 O O . ILE A 1 75 ? -7.073 1.034 -10.912 1.00 79.44 75 ILE A O 1
ATOM 621 N N . VAL A 1 76 ? -5.872 -0.617 -11.856 1.00 85.75 76 VAL A N 1
ATOM 622 C CA . VAL A 1 76 ? -6.569 -1.710 -11.165 1.00 85.75 76 VAL A CA 1
ATOM 623 C C . VAL A 1 76 ? -6.353 -1.624 -9.654 1.00 85.75 76 VAL A C 1
ATOM 625 O O . VAL A 1 76 ? -7.329 -1.650 -8.902 1.00 85.75 76 VAL A O 1
ATOM 628 N N . ALA A 1 77 ? -5.111 -1.457 -9.188 1.00 83.88 77 ALA A N 1
ATOM 629 C CA . ALA A 1 77 ? -4.801 -1.344 -7.761 1.00 83.88 77 ALA A CA 1
ATOM 630 C C . ALA A 1 77 ? -5.553 -0.176 -7.102 1.00 83.88 77 ALA A C 1
ATOM 632 O O . ALA A 1 77 ? -6.133 -0.323 -6.019 1.00 83.88 77 ALA A O 1
ATOM 633 N N . ILE A 1 78 ? -5.614 0.967 -7.786 1.00 80.81 78 ILE A N 1
ATOM 634 C CA . ILE A 1 78 ? -6.365 2.143 -7.341 1.00 80.81 78 ILE A CA 1
ATOM 635 C C . ILE A 1 78 ? -7.861 1.871 -7.327 1.00 80.81 78 ILE A C 1
ATOM 637 O O . ILE A 1 78 ? -8.517 2.148 -6.324 1.00 80.81 78 ILE A O 1
ATOM 641 N N . PHE A 1 79 ? -8.413 1.324 -8.407 1.00 80.56 79 PHE A N 1
ATOM 642 C CA . PHE A 1 79 ? -9.841 1.044 -8.512 1.00 80.56 79 PHE A CA 1
ATOM 643 C C . PHE A 1 79 ? -10.312 0.104 -7.396 1.00 80.56 79 PHE A C 1
ATOM 645 O O . PHE A 1 79 ? -11.324 0.369 -6.731 1.00 80.56 79 PHE A O 1
ATOM 652 N N . VAL A 1 80 ? -9.550 -0.962 -7.134 1.00 85.00 80 VAL A N 1
ATOM 653 C CA . VAL A 1 80 ? -9.835 -1.911 -6.052 1.00 85.00 80 VAL A CA 1
ATOM 654 C C . VAL A 1 80 ? -9.700 -1.222 -4.692 1.00 85.00 80 VAL A C 1
ATOM 656 O O . VAL A 1 80 ? -10.613 -1.328 -3.872 1.00 85.00 80 VAL A O 1
ATOM 659 N N . THR A 1 81 ? -8.634 -0.444 -4.472 1.00 84.12 81 THR A N 1
ATOM 660 C CA . THR A 1 81 ? -8.429 0.337 -3.239 1.00 84.12 81 THR A CA 1
ATOM 661 C C . THR A 1 81 ? -9.594 1.295 -2.974 1.00 84.12 81 THR A C 1
ATOM 663 O O . THR A 1 81 ? -10.180 1.287 -1.892 1.00 84.12 81 THR A O 1
ATOM 666 N N . MET A 1 82 ? -9.986 2.097 -3.965 1.00 78.81 82 MET A N 1
ATOM 667 C CA . MET A 1 82 ? -11.093 3.046 -3.849 1.00 78.81 82 MET A CA 1
ATOM 668 C C . MET A 1 82 ? -12.411 2.337 -3.550 1.00 78.81 82 MET A C 1
ATOM 670 O O . MET A 1 82 ? -13.180 2.792 -2.702 1.00 78.81 82 MET A O 1
ATOM 674 N N . THR A 1 83 ? -12.678 1.215 -4.220 1.00 79.69 83 THR A N 1
ATOM 675 C CA . THR A 1 83 ? -13.889 0.418 -3.994 1.00 79.69 83 THR A CA 1
ATOM 676 C C . THR A 1 83 ? -13.920 -0.147 -2.576 1.00 79.69 83 THR A C 1
ATOM 678 O O . THR A 1 83 ? -14.954 -0.076 -1.906 1.00 79.69 83 THR A O 1
ATOM 681 N N . LEU A 1 84 ? -12.785 -0.655 -2.098 1.00 82.88 84 LEU A N 1
ATOM 682 C CA . LEU A 1 84 ? -12.624 -1.200 -0.757 1.00 82.88 84 LEU A CA 1
ATOM 683 C C . LEU A 1 84 ? -12.881 -0.130 0.315 1.00 82.88 84 LEU A C 1
ATOM 685 O O . LEU A 1 84 ? -13.750 -0.315 1.169 1.00 82.88 84 LEU A O 1
ATOM 689 N N . PHE A 1 85 ? -12.203 1.017 0.231 1.00 78.81 85 PHE A N 1
ATOM 690 C CA . PHE A 1 85 ? -12.403 2.110 1.183 1.00 78.81 85 PHE A CA 1
ATOM 691 C C . PHE A 1 85 ? -13.809 2.700 1.090 1.00 78.81 85 PHE A C 1
ATOM 693 O O . PHE A 1 85 ? -14.417 2.977 2.118 1.00 78.81 85 PHE A O 1
ATOM 700 N N . ARG A 1 86 ? -14.391 2.838 -0.108 1.00 76.81 86 ARG A N 1
ATOM 701 C CA . ARG A 1 86 ? -15.778 3.305 -0.255 1.00 76.81 86 ARG A CA 1
ATOM 702 C C . ARG A 1 86 ? -16.754 2.389 0.482 1.00 76.81 86 ARG A C 1
ATOM 704 O O . ARG A 1 86 ? -17.636 2.896 1.169 1.00 76.81 86 ARG A O 1
ATOM 711 N N . ARG A 1 87 ? -16.598 1.065 0.371 1.00 76.88 87 ARG A N 1
ATOM 712 C CA . ARG A 1 87 ? -17.415 0.093 1.118 1.00 76.88 87 ARG A CA 1
ATOM 713 C C . ARG A 1 87 ? -17.187 0.211 2.623 1.00 76.88 87 ARG A C 1
ATOM 715 O O . ARG A 1 87 ? -18.159 0.313 3.361 1.00 76.88 87 ARG A O 1
ATOM 722 N N . ALA A 1 88 ? -15.932 0.279 3.061 1.00 77.69 88 ALA A N 1
ATOM 723 C CA . ALA A 1 88 ? -15.580 0.439 4.470 1.00 77.69 88 ALA A CA 1
ATOM 724 C C . ALA A 1 88 ? -16.193 1.707 5.084 1.00 77.69 88 ALA A C 1
ATOM 726 O O . ALA A 1 88 ? -16.819 1.646 6.138 1.00 77.69 88 ALA A O 1
ATOM 727 N N . TYR A 1 89 ? -16.089 2.839 4.383 1.00 70.62 89 TYR A N 1
ATOM 728 C CA . TYR A 1 89 ? -16.675 4.101 4.819 1.00 70.62 89 TYR A CA 1
ATOM 729 C C . TYR A 1 89 ? -18.201 4.080 4.796 1.00 70.62 89 TYR A C 1
ATOM 731 O O . TYR A 1 89 ? -18.796 4.660 5.691 1.00 70.62 89 TYR A O 1
ATOM 739 N N . MET A 1 90 ? -18.851 3.423 3.828 1.00 66.56 90 MET A N 1
ATOM 740 C CA . MET A 1 90 ? -20.316 3.274 3.843 1.00 66.56 90 MET A CA 1
ATOM 741 C C . MET A 1 90 ? -20.800 2.474 5.056 1.00 66.56 90 MET A C 1
ATOM 743 O O . MET A 1 90 ? -21.825 2.825 5.627 1.00 66.56 90 MET A O 1
ATOM 747 N N . ILE A 1 91 ? -20.060 1.444 5.473 1.00 67.56 91 ILE A N 1
ATOM 748 C CA . ILE A 1 91 ? -20.408 0.653 6.662 1.00 67.56 91 ILE A CA 1
ATOM 749 C C . ILE A 1 91 ? -20.129 1.461 7.942 1.00 67.56 91 ILE A C 1
ATOM 751 O O . ILE A 1 91 ? -20.968 1.487 8.835 1.00 67.56 91 ILE A O 1
ATOM 755 N N . GLY A 1 92 ? -19.006 2.186 8.006 1.00 54.50 92 GLY A N 1
ATOM 756 C CA . GLY A 1 92 ? -18.664 3.049 9.147 1.00 54.50 92 GLY A CA 1
ATOM 757 C C . GLY A 1 92 ? -19.392 4.403 9.191 1.00 54.50 92 GLY A C 1
ATOM 758 O O . GLY A 1 92 ? -19.176 5.217 10.086 1.00 54.50 92 GLY A O 1
ATOM 759 N N . GLN A 1 93 ? -20.277 4.700 8.230 1.00 52.72 93 GLN A N 1
ATOM 760 C CA . GLN A 1 93 ? -20.987 5.985 8.167 1.00 52.72 93 GLN A CA 1
ATOM 761 C C . GLN A 1 93 ? -21.999 6.213 9.300 1.00 52.72 93 GLN A C 1
ATOM 763 O O . GLN A 1 93 ? -22.542 7.320 9.378 1.00 52.72 93 GLN A O 1
ATOM 768 N N . ILE A 1 94 ? -22.178 5.247 10.208 1.00 50.06 94 ILE A N 1
ATOM 769 C CA . ILE A 1 94 ? -22.934 5.394 11.463 1.00 50.06 94 ILE A CA 1
ATOM 770 C C . ILE A 1 94 ? -22.391 6.580 12.293 1.00 50.06 94 ILE A C 1
ATOM 772 O O . ILE A 1 94 ? -23.153 7.260 12.972 1.00 50.06 94 ILE A O 1
ATOM 776 N N . ASN A 1 95 ? -21.112 6.938 12.132 1.00 44.09 95 ASN A N 1
ATOM 777 C CA . ASN A 1 95 ? -20.461 8.058 12.824 1.00 44.09 95 ASN A CA 1
ATOM 778 C C . ASN A 1 95 ? -20.492 9.405 12.056 1.00 44.09 95 ASN A C 1
ATOM 780 O O . ASN A 1 95 ? -20.047 10.438 12.556 1.00 44.09 95 ASN A O 1
ATOM 784 N N . SER A 1 96 ? -20.993 9.436 10.811 1.00 41.94 96 SER A N 1
ATOM 785 C CA . SER A 1 96 ? -20.965 10.651 9.966 1.00 41.94 96 SER A CA 1
ATOM 786 C C . SER A 1 96 ? -22.235 11.502 10.012 1.00 41.94 96 SER A C 1
ATOM 788 O O . SER A 1 96 ? -22.239 12.593 9.445 1.00 41.94 96 SER A O 1
ATOM 790 N N . GLY A 1 97 ? -23.271 11.075 10.743 1.00 43.22 97 GLY A N 1
ATOM 791 C CA . GLY A 1 97 ? -24.428 11.932 11.036 1.00 43.22 97 GLY A CA 1
ATOM 792 C C . GLY A 1 97 ? -24.040 13.258 11.713 1.00 43.22 97 GLY A C 1
ATOM 793 O O . GLY A 1 97 ? -24.752 14.244 11.568 1.00 43.22 97 GLY A O 1
ATOM 794 N N . PHE A 1 98 ? -22.868 13.307 12.364 1.00 38.97 98 PHE A N 1
ATOM 795 C CA . PHE A 1 98 ? -22.338 14.480 13.069 1.00 38.97 98 PHE A CA 1
ATOM 796 C C . PHE A 1 98 ? -21.234 15.266 12.334 1.00 38.97 98 PHE A C 1
ATOM 798 O O . PHE A 1 98 ? -20.880 16.360 12.770 1.00 38.97 98 PHE A O 1
ATOM 805 N N . LYS A 1 99 ? -20.669 14.770 11.222 1.00 42.53 99 LYS A N 1
ATOM 806 C CA . LYS A 1 99 ? -19.623 15.487 10.458 1.00 42.53 99 LYS A CA 1
ATOM 807 C C . LYS A 1 99 ? -20.122 15.783 9.046 1.00 42.53 99 LYS A C 1
ATOM 809 O O . LYS A 1 99 ? -20.169 14.906 8.191 1.00 42.53 99 LYS A O 1
ATOM 814 N N . GLY A 1 100 ? -20.514 17.042 8.849 1.00 40.06 100 GLY A N 1
ATOM 815 C CA . GLY A 1 100 ? -21.311 17.552 7.735 1.00 40.06 100 GLY A CA 1
ATOM 816 C C . GLY A 1 100 ? -20.940 17.083 6.321 1.00 40.06 100 GLY A C 1
ATOM 817 O O . GLY A 1 100 ? -19.773 16.929 5.952 1.00 40.06 100 GLY A O 1
ATOM 818 N N . LYS A 1 101 ? -21.994 16.948 5.506 1.00 44.22 101 LYS A N 1
ATOM 819 C CA . LYS A 1 101 ? -22.027 16.575 4.078 1.00 44.22 101 LYS A CA 1
ATOM 820 C C . LYS A 1 101 ? -20.951 17.236 3.192 1.00 44.22 101 LYS A C 1
ATOM 822 O O . LYS A 1 101 ? -20.548 16.618 2.209 1.00 44.22 101 LYS A O 1
ATOM 827 N N . ASN A 1 102 ? -20.456 18.431 3.529 1.00 40.09 102 ASN A N 1
ATOM 828 C CA . ASN A 1 102 ? -19.543 19.207 2.674 1.00 40.09 102 ASN A CA 1
ATOM 829 C C . ASN A 1 102 ? -18.110 18.655 2.592 1.00 40.09 102 ASN A C 1
ATOM 831 O O . ASN A 1 102 ? -17.511 18.692 1.520 1.00 40.09 102 ASN A O 1
ATOM 835 N N . ARG A 1 103 ? -17.579 18.032 3.653 1.00 43.94 103 ARG A N 1
ATOM 836 C CA . ARG A 1 103 ? -16.197 17.498 3.649 1.00 43.94 103 ARG A CA 1
ATOM 837 C C . ARG A 1 103 ? -16.021 16.288 2.715 1.00 43.94 103 ARG A C 1
ATOM 839 O O . ARG A 1 103 ? -14.911 15.942 2.319 1.00 43.94 103 ARG A O 1
ATOM 846 N N . ARG A 1 104 ? -17.135 15.639 2.356 1.00 42.50 104 ARG A N 1
ATOM 847 C CA . ARG A 1 104 ? -17.193 14.425 1.528 1.00 42.50 104 ARG A CA 1
ATOM 848 C C . ARG A 1 104 ? -16.918 14.697 0.045 1.00 42.50 104 ARG A C 1
ATOM 850 O O . ARG A 1 104 ? -16.371 13.826 -0.626 1.00 42.50 104 ARG A O 1
ATOM 857 N N . ASN A 1 105 ? -17.279 15.879 -0.459 1.00 37.72 105 ASN A N 1
ATOM 858 C CA . ASN A 1 105 ? -17.074 16.250 -1.864 1.00 37.72 105 ASN A CA 1
ATOM 859 C C . ASN A 1 105 ? -15.670 16.820 -2.115 1.00 37.72 105 ASN A C 1
ATOM 861 O O . ASN A 1 105 ? -15.060 16.504 -3.134 1.00 37.72 105 ASN A O 1
ATOM 865 N N . GLU A 1 106 ? -15.123 17.570 -1.157 1.00 37.94 106 GLU A N 1
ATOM 866 C CA . GLU A 1 106 ? -13.777 18.152 -1.242 1.00 37.94 106 GLU A CA 1
ATOM 867 C C . GLU A 1 106 ? -12.678 17.082 -1.264 1.00 37.94 106 GLU A C 1
ATOM 869 O O . GLU A 1 106 ? -11.853 17.051 -2.175 1.00 37.94 106 GLU A O 1
ATOM 874 N N . ILE A 1 107 ? -12.721 16.127 -0.326 1.00 43.44 107 ILE A N 1
ATOM 875 C CA . ILE A 1 107 ? -11.730 15.040 -0.253 1.00 43.44 107 ILE A CA 1
ATOM 876 C C . ILE A 1 107 ? -11.800 14.160 -1.509 1.00 43.44 107 ILE A C 1
ATOM 878 O O . ILE A 1 107 ? -10.770 13.734 -2.028 1.00 43.44 107 ILE A O 1
ATOM 882 N N . ARG A 1 108 ? -13.003 13.916 -2.045 1.00 42.59 108 ARG A N 1
ATOM 883 C CA . ARG A 1 108 ? -13.201 13.083 -3.239 1.00 42.59 108 ARG A CA 1
ATOM 884 C C . ARG A 1 108 ? -12.677 13.753 -4.516 1.00 42.59 108 ARG A C 1
ATOM 886 O O . ARG A 1 108 ? -12.099 13.058 -5.344 1.00 42.59 108 ARG A O 1
ATOM 893 N N . SER A 1 109 ? -12.835 15.072 -4.648 1.00 35.88 109 SER A N 1
ATOM 894 C CA . SER A 1 109 ? -12.318 15.858 -5.780 1.00 35.88 109 SER A CA 1
ATOM 895 C C . SER A 1 109 ? -10.789 15.959 -5.754 1.00 35.88 109 SER A C 1
ATOM 897 O O . SER A 1 109 ? -10.130 15.663 -6.749 1.00 35.88 109 SER A O 1
ATOM 899 N N . ILE A 1 110 ? -10.207 16.256 -4.586 1.00 45.09 110 ILE A N 1
ATOM 900 C CA . ILE A 1 110 ? -8.748 16.346 -4.415 1.00 45.09 110 ILE A CA 1
ATOM 901 C C . ILE A 1 110 ? -8.089 14.987 -4.681 1.00 45.09 110 ILE A C 1
ATOM 903 O O . ILE A 1 110 ? -7.090 14.920 -5.390 1.00 45.09 110 ILE A O 1
ATOM 907 N N . SER A 1 111 ? -8.681 13.891 -4.194 1.00 54.41 111 SER A N 1
ATOM 908 C CA . SER A 1 111 ? -8.139 12.540 -4.401 1.00 54.41 111 SER A CA 1
ATOM 909 C C . SER A 1 111 ? -8.109 12.138 -5.877 1.00 54.41 111 SER A C 1
ATOM 911 O O . SER A 1 111 ? -7.139 11.539 -6.318 1.00 54.41 111 SER A O 1
ATOM 913 N N . ILE A 1 112 ? -9.150 12.471 -6.650 1.00 49.09 112 ILE A N 1
ATOM 914 C CA . ILE A 1 112 ? -9.235 12.132 -8.080 1.00 49.09 112 ILE A CA 1
ATOM 915 C C . ILE A 1 112 ? -8.307 13.024 -8.911 1.00 49.09 112 ILE A C 1
ATOM 917 O O . ILE A 1 112 ? -7.623 12.515 -9.792 1.00 49.09 112 ILE A O 1
ATOM 921 N N . ASN A 1 113 ? -8.226 14.321 -8.603 1.00 43.72 113 ASN A N 1
ATOM 922 C CA . ASN A 1 113 ? -7.346 15.249 -9.316 1.00 43.72 113 ASN A CA 1
ATOM 923 C C . ASN A 1 113 ? -5.867 14.953 -9.060 1.00 43.72 113 ASN A C 1
ATOM 925 O O . ASN A 1 113 ? -5.079 14.987 -9.996 1.00 43.72 113 ASN A O 1
ATOM 929 N N . VAL A 1 114 ? -5.490 14.593 -7.829 1.00 55.09 114 VAL A N 1
ATOM 930 C CA . VAL A 1 114 ? -4.121 14.155 -7.507 1.00 55.09 114 VAL A CA 1
ATOM 931 C C . VAL A 1 114 ? -3.786 12.852 -8.229 1.00 55.09 114 VAL A C 1
ATOM 933 O O . VAL A 1 114 ? -2.681 12.696 -8.731 1.00 55.09 114 VAL A O 1
ATOM 936 N N . LEU A 1 115 ? -4.743 11.931 -8.338 1.00 57.16 115 LEU A N 1
ATOM 937 C CA . LEU A 1 115 ? -4.550 10.641 -8.994 1.00 57.16 115 LEU A CA 1
ATOM 938 C C . LEU A 1 115 ? -4.469 10.763 -10.522 1.00 57.16 115 LEU A C 1
ATOM 940 O O . LEU A 1 115 ? -3.635 10.111 -11.141 1.00 57.16 115 LEU A O 1
ATOM 944 N N . LEU A 1 116 ? -5.274 11.649 -11.117 1.00 55.28 116 LEU A N 1
ATOM 945 C CA . LEU A 1 116 ? -5.162 12.050 -12.521 1.00 55.28 116 LEU A CA 1
ATOM 946 C C . LEU A 1 116 ? -3.851 12.788 -12.785 1.00 55.28 116 LEU A C 1
ATOM 948 O O . LEU A 1 116 ? -3.196 12.503 -13.776 1.00 55.28 116 LEU A O 1
ATOM 952 N N . PHE A 1 117 ? -3.428 13.682 -11.892 1.00 57.38 117 PHE A N 1
ATOM 953 C CA . PHE A 1 117 ? -2.149 14.382 -12.002 1.00 57.38 117 PHE A CA 1
ATOM 954 C C . PHE A 1 117 ? -0.962 13.413 -11.918 1.00 57.38 117 PHE A C 1
ATOM 956 O O . PHE A 1 117 ? -0.041 13.499 -12.721 1.00 57.38 117 PHE A O 1
ATOM 963 N N . ILE A 1 118 ? -1.022 12.435 -11.012 1.00 57.97 118 ILE A N 1
ATOM 964 C CA . ILE A 1 118 ? -0.053 11.339 -10.899 1.00 57.97 118 ILE A CA 1
ATOM 965 C C . ILE A 1 118 ? -0.026 10.485 -12.173 1.00 57.97 118 ILE A C 1
ATOM 967 O O . ILE A 1 118 ? 1.051 10.170 -12.670 1.00 57.97 118 ILE A O 1
ATOM 971 N N . LEU A 1 119 ? -1.192 10.136 -12.723 1.00 60.28 119 LEU A N 1
ATOM 972 C CA . LEU A 1 119 ? -1.297 9.375 -13.968 1.00 60.28 119 LEU A CA 1
ATOM 973 C C . LEU A 1 119 ? -0.734 10.168 -15.159 1.00 60.28 119 LEU A C 1
ATOM 975 O O . LEU A 1 119 ? -0.021 9.607 -15.982 1.00 60.28 119 LEU A O 1
ATOM 979 N N . ILE A 1 120 ? -1.009 11.474 -15.225 1.00 60.12 120 ILE A N 1
ATOM 980 C CA . ILE A 1 120 ? -0.485 12.382 -16.254 1.00 60.12 120 ILE A CA 1
ATOM 981 C C . ILE A 1 120 ? 1.034 12.512 -16.130 1.00 60.12 120 ILE A C 1
ATOM 983 O O . ILE A 1 120 ? 1.719 12.409 -17.139 1.00 60.12 120 ILE A O 1
ATOM 987 N N . LEU A 1 121 ? 1.573 12.680 -14.919 1.00 57.59 121 LEU A N 1
ATOM 988 C CA . LEU A 1 121 ? 3.019 12.712 -14.690 1.00 57.59 121 LEU A CA 1
ATOM 989 C C . LEU A 1 121 ? 3.681 11.381 -15.052 1.00 57.59 121 LEU A C 1
ATOM 991 O O . LEU A 1 121 ? 4.740 11.386 -15.666 1.00 57.59 121 LEU A O 1
ATOM 995 N N . PHE A 1 122 ? 3.047 10.253 -14.731 1.00 58.28 122 PHE A N 1
ATOM 996 C CA . PHE A 1 122 ? 3.532 8.923 -15.094 1.00 58.28 122 PHE A CA 1
ATOM 997 C C . PHE A 1 122 ? 3.557 8.721 -16.620 1.00 58.28 122 PHE A C 1
ATOM 999 O O . PHE A 1 122 ? 4.582 8.331 -17.175 1.00 58.28 122 PHE A O 1
ATOM 1006 N N . LEU A 1 123 ? 2.474 9.069 -17.320 1.00 58.19 123 LEU A N 1
ATOM 1007 C CA . LEU A 1 123 ? 2.406 8.998 -18.784 1.00 58.19 123 LEU A CA 1
ATOM 1008 C C . LEU A 1 123 ? 3.372 9.984 -19.461 1.00 58.19 123 LEU A C 1
ATOM 1010 O O . LEU A 1 123 ? 4.012 9.629 -20.445 1.00 58.19 123 LEU A O 1
ATOM 1014 N N . ALA A 1 124 ? 3.528 11.192 -18.913 1.00 53.59 124 ALA A N 1
ATOM 1015 C CA . ALA A 1 124 ? 4.487 12.183 -19.400 1.00 53.59 124 ALA A CA 1
ATOM 1016 C C . ALA A 1 124 ? 5.941 11.747 -19.159 1.00 53.59 124 ALA A C 1
ATOM 1018 O O . ALA A 1 124 ? 6.804 11.997 -19.996 1.00 53.59 124 ALA A O 1
ATOM 1019 N N . SER A 1 125 ? 6.212 11.047 -18.053 1.00 52.34 125 SER A N 1
ATOM 1020 C CA . SER A 1 125 ? 7.542 10.523 -17.724 1.00 52.34 125 SER A CA 1
ATOM 1021 C C . SER A 1 125 ? 8.005 9.428 -18.692 1.00 52.34 125 SER A C 1
ATOM 1023 O O . SER A 1 125 ? 9.197 9.332 -18.956 1.00 52.34 125 SER A O 1
ATOM 1025 N N . GLY A 1 126 ? 7.076 8.673 -19.295 1.00 52.50 126 GLY A N 1
ATOM 1026 C CA . GLY A 1 126 ? 7.389 7.697 -20.345 1.00 52.50 126 GLY A CA 1
ATOM 1027 C C . GLY A 1 126 ? 7.717 8.302 -21.713 1.00 52.50 126 GLY A C 1
ATOM 1028 O O . GLY A 1 126 ? 8.210 7.598 -22.588 1.00 52.50 126 GLY A O 1
ATOM 1029 N N . ILE A 1 127 ? 7.483 9.606 -21.901 1.00 49.97 127 ILE A N 1
ATOM 1030 C CA . ILE A 1 127 ? 7.865 10.350 -23.113 1.00 49.97 127 ILE A CA 1
ATOM 1031 C C . ILE A 1 127 ? 9.314 10.872 -23.003 1.00 49.97 127 ILE A C 1
ATOM 1033 O O . ILE A 1 127 ? 9.954 11.149 -24.018 1.00 49.97 127 ILE A O 1
ATOM 1037 N N . LEU A 1 128 ? 9.860 10.980 -21.786 1.00 47.19 128 LEU A N 1
ATOM 1038 C CA . LEU A 1 128 ? 11.200 11.506 -21.516 1.00 47.19 128 LEU A CA 1
ATOM 1039 C C . LEU A 1 128 ? 12.204 10.351 -21.360 1.00 47.19 128 LEU A C 1
ATOM 1041 O O . LEU A 1 128 ? 12.013 9.450 -20.546 1.00 47.19 128 LEU A O 1
ATOM 1045 N N . LYS A 1 129 ? 13.273 10.343 -22.166 1.00 50.47 129 LYS A N 1
ATOM 1046 C CA . LYS A 1 129 ? 14.284 9.271 -22.152 1.00 50.47 129 LYS A CA 1
ATOM 1047 C C . LYS A 1 129 ? 15.203 9.362 -20.930 1.00 50.47 129 LYS A C 1
ATOM 1049 O O . LYS A 1 129 ? 15.752 10.413 -20.640 1.00 50.47 129 LYS A O 1
ATOM 1054 N N . TYR A 1 130 ? 15.478 8.208 -20.319 1.00 59.84 130 TYR A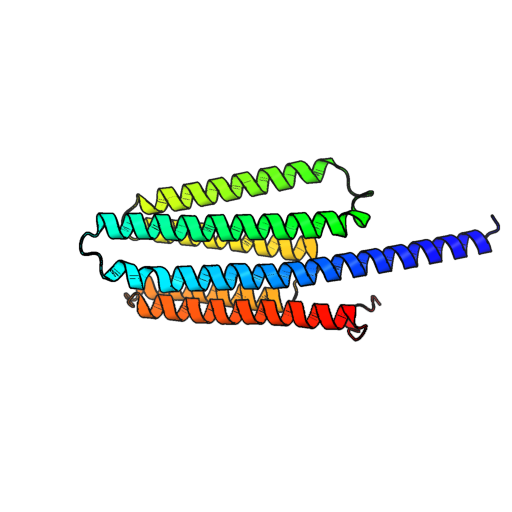 N 1
ATOM 1055 C CA . TYR A 1 130 ? 16.392 8.026 -19.184 1.00 59.84 130 TYR A CA 1
ATOM 1056 C C . TYR A 1 130 ? 16.067 8.942 -17.973 1.00 59.84 130 TYR A C 1
ATOM 1058 O O . TYR A 1 130 ? 14.959 8.803 -17.455 1.00 59.84 130 TYR A O 1
ATOM 1066 N N . PRO A 1 131 ? 16.957 9.768 -17.387 1.00 49.94 131 PRO A N 1
ATOM 1067 C CA . PRO A 1 131 ? 16.896 10.057 -15.951 1.00 49.94 131 PRO A CA 1
ATOM 1068 C C . PRO A 1 131 ? 15.659 10.854 -15.499 1.00 49.94 131 PRO A C 1
ATOM 1070 O O . PRO A 1 131 ? 15.219 10.683 -14.359 1.00 49.94 131 PRO A O 1
ATOM 1073 N N . GLU A 1 132 ? 15.054 11.679 -16.363 1.00 48.00 132 GLU A N 1
ATOM 1074 C CA . GLU A 1 132 ? 13.878 12.475 -15.984 1.00 48.00 132 GLU A CA 1
ATOM 1075 C C . GLU A 1 132 ? 12.631 11.611 -15.747 1.00 48.00 132 GLU A C 1
ATOM 1077 O O . GLU A 1 132 ? 11.834 11.902 -14.848 1.00 48.00 132 GLU A O 1
ATOM 1082 N N . GLY A 1 133 ? 12.489 10.509 -16.494 1.00 52.00 133 GLY A N 1
ATOM 1083 C CA . GLY A 1 133 ? 11.371 9.577 -16.348 1.00 52.00 133 GLY A CA 1
ATOM 1084 C C . GLY A 1 133 ? 11.356 8.893 -14.975 1.00 52.00 133 GLY A C 1
ATOM 1085 O O . GLY A 1 133 ? 10.318 8.747 -14.328 1.00 52.00 133 GLY A O 1
ATOM 1086 N N . VAL A 1 134 ? 12.548 8.565 -14.475 1.00 53.50 134 VAL A N 1
ATOM 1087 C CA . VAL A 1 134 ? 12.761 7.948 -13.160 1.00 53.50 134 VAL A CA 1
ATOM 1088 C C . VAL A 1 134 ? 12.465 8.925 -12.020 1.00 53.50 134 VAL A C 1
ATOM 1090 O O . VAL A 1 134 ? 11.847 8.543 -11.025 1.00 53.50 134 VAL A O 1
ATOM 1093 N N . ILE A 1 135 ? 12.858 10.194 -12.168 1.00 55.38 135 ILE A N 1
ATOM 1094 C CA . ILE A 1 135 ? 12.559 11.250 -11.189 1.00 55.38 135 ILE A CA 1
ATOM 1095 C C . ILE A 1 135 ? 11.043 11.482 -11.097 1.00 55.38 135 ILE A C 1
ATOM 1097 O O . ILE A 1 135 ? 10.507 11.602 -9.993 1.00 55.38 135 ILE A O 1
ATOM 1101 N N . GLY A 1 136 ? 10.335 11.483 -12.232 1.00 56.12 136 GLY A N 1
ATOM 1102 C CA . GLY A 1 136 ? 8.872 11.585 -12.270 1.00 56.12 136 GLY A CA 1
ATOM 1103 C C . GLY A 1 136 ? 8.183 10.422 -11.549 1.00 56.12 136 GLY A C 1
ATOM 1104 O O . GLY A 1 136 ? 7.314 10.637 -10.700 1.00 56.12 136 GLY A O 1
ATOM 1105 N N . LEU A 1 137 ? 8.633 9.194 -11.815 1.00 58.72 137 LEU A N 1
ATOM 1106 C CA . LEU A 1 137 ? 8.187 7.978 -11.128 1.00 58.72 137 LEU A CA 1
ATOM 1107 C C . LEU A 1 137 ? 8.432 8.038 -9.611 1.00 58.72 137 LEU A C 1
ATOM 1109 O O . LEU A 1 137 ? 7.543 7.706 -8.825 1.00 58.72 137 LEU A O 1
ATOM 1113 N N . PHE A 1 138 ? 9.601 8.520 -9.186 1.00 60.97 138 PHE A N 1
ATOM 1114 C CA . PHE A 1 138 ? 9.923 8.720 -7.772 1.00 60.97 138 PHE A CA 1
ATOM 1115 C C . PHE A 1 138 ? 8.986 9.741 -7.107 1.00 60.97 138 PHE A C 1
ATOM 1117 O O . PHE A 1 138 ? 8.450 9.475 -6.031 1.00 60.97 138 PHE A O 1
ATOM 1124 N N . PHE A 1 139 ? 8.717 10.879 -7.755 1.00 61.38 139 PHE A N 1
ATOM 1125 C CA . PHE A 1 139 ? 7.782 11.887 -7.239 1.00 61.38 139 PHE A CA 1
ATOM 1126 C C . PHE A 1 139 ? 6.357 11.345 -7.090 1.00 61.38 139 PHE A C 1
ATOM 1128 O O . PHE A 1 139 ? 5.706 11.585 -6.071 1.00 61.38 139 PHE A O 1
ATOM 1135 N N . VAL A 1 140 ? 5.883 10.573 -8.069 1.00 62.09 140 VAL A N 1
ATOM 1136 C CA . VAL A 1 140 ? 4.587 9.882 -8.008 1.00 62.09 140 VAL A CA 1
ATOM 1137 C C . VAL A 1 140 ? 4.518 8.950 -6.796 1.00 62.09 140 VAL A C 1
ATOM 1139 O O . VAL A 1 140 ? 3.559 8.999 -6.023 1.00 62.09 140 VAL A O 1
ATOM 1142 N N . LEU A 1 141 ? 5.556 8.141 -6.593 1.00 65.12 141 LEU A N 1
ATOM 1143 C CA . LEU A 1 141 ? 5.670 7.220 -5.465 1.00 65.12 141 LEU A CA 1
ATOM 1144 C C . LEU A 1 141 ? 5.671 7.959 -4.115 1.00 65.12 141 LEU A C 1
ATOM 1146 O O . LEU A 1 141 ? 4.981 7.537 -3.184 1.00 65.12 141 LEU A O 1
ATOM 1150 N N . VAL A 1 142 ? 6.357 9.102 -4.019 1.00 64.81 142 VAL A N 1
ATOM 1151 C CA . VAL A 1 142 ? 6.346 9.971 -2.829 1.00 64.81 142 VAL A CA 1
ATOM 1152 C C . VAL A 1 142 ? 4.958 10.567 -2.569 1.00 64.81 142 VAL A C 1
ATOM 1154 O O . VAL A 1 142 ? 4.514 10.606 -1.421 1.00 64.81 142 VAL A O 1
ATOM 1157 N N . LEU A 1 143 ? 4.229 10.995 -3.602 1.00 64.62 143 LEU A N 1
ATOM 1158 C CA . LEU A 1 143 ? 2.869 11.522 -3.438 1.00 64.62 143 LEU A CA 1
ATOM 1159 C C . LEU A 1 143 ? 1.890 10.447 -2.948 1.00 64.62 143 LEU A C 1
ATOM 1161 O O . LEU A 1 143 ? 1.105 10.708 -2.033 1.00 64.62 143 LEU A O 1
ATOM 1165 N N . ILE A 1 144 ? 1.966 9.230 -3.499 1.00 65.12 144 ILE A N 1
ATOM 1166 C CA . ILE A 1 144 ? 1.177 8.080 -3.025 1.00 65.12 144 ILE A CA 1
ATOM 1167 C C . ILE A 1 144 ? 1.504 7.791 -1.559 1.00 65.12 144 ILE A C 1
ATOM 1169 O O . ILE A 1 144 ? 0.599 7.594 -0.747 1.00 65.12 144 ILE A O 1
ATOM 1173 N N . TYR A 1 145 ? 2.788 7.829 -1.201 1.00 67.00 145 TYR A N 1
ATOM 1174 C CA . TYR A 1 145 ? 3.253 7.636 0.166 1.00 67.00 145 TYR A CA 1
ATOM 1175 C C . TYR A 1 145 ? 2.684 8.688 1.132 1.00 67.00 145 TYR A C 1
ATOM 1177 O O . TYR A 1 145 ? 2.109 8.333 2.161 1.00 67.00 145 TYR A O 1
ATOM 1185 N N . ILE A 1 146 ? 2.752 9.979 0.790 1.00 67.50 146 ILE A N 1
ATOM 1186 C CA . ILE A 1 146 ? 2.183 11.066 1.606 1.00 67.50 146 ILE A CA 1
ATOM 1187 C C . ILE A 1 146 ? 0.659 10.915 1.741 1.00 67.50 146 ILE A C 1
ATOM 1189 O O . ILE A 1 146 ? 0.105 11.102 2.833 1.00 67.50 146 ILE A O 1
ATOM 1193 N N . GLY A 1 147 ? -0.020 10.543 0.653 1.00 65.75 147 GLY A N 1
ATOM 1194 C CA . GLY A 1 147 ? -1.452 10.249 0.647 1.00 65.75 147 GLY A CA 1
ATOM 1195 C C . GLY A 1 147 ? -1.810 9.099 1.591 1.00 65.75 147 GLY A C 1
ATOM 1196 O O . GLY A 1 147 ? -2.726 9.231 2.406 1.00 65.75 147 GLY A O 1
ATOM 1197 N N . MET A 1 148 ? -1.037 8.010 1.555 1.00 70.88 148 MET A N 1
ATOM 1198 C CA . MET A 1 148 ? -1.179 6.870 2.462 1.00 70.88 148 MET A CA 1
ATOM 1199 C C . MET A 1 148 ? -0.991 7.293 3.922 1.00 70.88 148 MET A C 1
ATOM 1201 O O . MET A 1 148 ? -1.856 7.007 4.751 1.00 70.88 148 MET A O 1
ATOM 1205 N N . LEU A 1 149 ? 0.090 8.017 4.241 1.00 68.38 149 LEU A N 1
ATOM 1206 C CA . LEU A 1 149 ? 0.368 8.482 5.605 1.00 68.38 149 LEU A CA 1
ATOM 1207 C C . LEU A 1 149 ? -0.787 9.325 6.163 1.00 68.38 149 LEU A C 1
ATOM 1209 O O . LEU A 1 149 ? -1.257 9.113 7.287 1.00 68.38 149 LEU A O 1
ATOM 1213 N N . SER A 1 150 ? -1.262 10.269 5.351 1.00 67.25 150 SER A N 1
ATOM 1214 C CA . SER A 1 150 ? -2.367 11.164 5.696 1.00 67.25 150 SER A CA 1
ATOM 1215 C C . SER A 1 150 ? -3.664 10.384 5.908 1.00 67.25 150 SER A C 1
ATOM 1217 O O . SER A 1 150 ? -4.372 10.617 6.890 1.00 67.25 150 SER A O 1
ATOM 1219 N N . GLY A 1 151 ? -3.946 9.411 5.037 1.00 65.56 151 GLY A N 1
ATOM 1220 C CA . GLY A 1 151 ? -5.116 8.542 5.130 1.00 65.56 151 GLY A CA 1
ATOM 1221 C C . GLY A 1 151 ? -5.114 7.670 6.385 1.00 65.56 151 GLY A C 1
ATOM 1222 O O . GLY A 1 151 ? -6.128 7.599 7.083 1.00 65.56 151 GLY A O 1
ATOM 1223 N N . ILE A 1 152 ? -3.981 7.049 6.725 1.00 68.69 152 ILE A N 1
ATOM 1224 C CA . ILE A 1 152 ? -3.831 6.224 7.935 1.00 68.69 152 ILE A CA 1
ATOM 1225 C C . ILE A 1 152 ? -4.061 7.076 9.184 1.00 68.69 152 ILE A C 1
ATOM 1227 O O . ILE A 1 152 ? -4.875 6.723 10.039 1.00 68.69 152 ILE A O 1
ATOM 1231 N N . LYS A 1 153 ? -3.391 8.232 9.275 1.00 66.69 153 LYS A N 1
ATOM 1232 C CA . LYS A 1 153 ? -3.501 9.119 10.440 1.00 66.69 153 LYS A CA 1
ATOM 1233 C C . LYS A 1 153 ? -4.931 9.627 10.632 1.00 66.69 153 LYS A C 1
ATOM 1235 O O . LYS A 1 153 ? -5.424 9.643 11.757 1.00 66.69 153 LYS A O 1
ATOM 1240 N N . GLN A 1 154 ? -5.614 9.998 9.546 1.00 65.62 154 GLN A N 1
ATOM 1241 C CA . GLN A 1 154 ? -7.005 10.457 9.606 1.00 65.62 154 GLN A CA 1
ATOM 1242 C C . GLN A 1 154 ? -7.995 9.342 9.969 1.00 65.62 154 GLN A C 1
ATOM 1244 O O . GLN A 1 154 ? -8.996 9.620 10.625 1.00 65.62 154 GLN A O 1
ATOM 1249 N N . SER A 1 155 ? -7.739 8.099 9.551 1.00 64.88 155 SER A N 1
ATOM 1250 C CA . SER A 1 155 ? -8.667 6.977 9.752 1.00 64.88 155 SER A CA 1
ATOM 1251 C C . SER A 1 155 ? -8.482 6.256 11.090 1.00 64.88 155 SER A C 1
ATOM 1253 O O . SER A 1 155 ? -9.473 5.884 11.712 1.00 64.88 155 SER A O 1
ATOM 1255 N N . MET A 1 156 ? -7.247 6.085 11.571 1.00 64.94 156 MET A N 1
ATOM 1256 C CA . MET A 1 156 ? -6.967 5.361 12.820 1.00 64.94 156 MET A CA 1
ATOM 1257 C C . MET A 1 156 ? -6.648 6.270 14.018 1.00 64.94 156 MET A C 1
ATOM 1259 O O . MET A 1 156 ? -6.614 5.796 15.153 1.00 64.94 156 MET A O 1
ATOM 1263 N N . GLY A 1 157 ? -6.409 7.569 13.805 1.00 63.53 157 GLY A N 1
ATOM 1264 C CA . GLY A 1 157 ? -6.039 8.538 14.850 1.00 63.53 157 GLY A CA 1
ATOM 1265 C C . GLY A 1 157 ? -4.603 8.390 15.374 1.00 63.53 157 GLY A C 1
ATOM 1266 O O . GLY A 1 157 ? -3.967 9.388 15.706 1.00 63.53 157 GLY A O 1
ATOM 1267 N N . LYS A 1 158 ? -4.062 7.167 15.386 1.00 70.81 158 LYS A N 1
ATOM 1268 C CA . LYS A 1 158 ? -2.647 6.846 15.615 1.00 70.81 158 LYS A CA 1
ATOM 1269 C C . LYS A 1 158 ? -2.098 6.059 14.430 1.00 70.81 158 LYS A C 1
ATOM 1271 O O . LYS A 1 158 ? -2.843 5.367 13.739 1.00 70.81 158 LYS A O 1
ATOM 1276 N N . PHE A 1 159 ? -0.796 6.173 14.201 1.00 75.00 159 PHE A N 1
ATOM 1277 C CA . PHE A 1 159 ? -0.128 5.426 13.146 1.00 75.00 159 PHE A CA 1
ATOM 1278 C C . PHE A 1 159 ? 0.124 3.988 13.631 1.00 75.00 159 PHE A C 1
ATOM 1280 O O . PHE A 1 159 ? 0.784 3.811 14.656 1.00 75.00 159 PHE A O 1
ATOM 1287 N N . PRO A 1 160 ? -0.445 2.962 12.979 1.00 80.44 160 PRO A N 1
ATOM 1288 C CA . PRO A 1 160 ? -0.316 1.591 13.431 1.00 80.44 160 PRO A CA 1
ATOM 1289 C C . PRO A 1 160 ? 1.050 1.018 13.025 1.00 80.44 160 PRO A C 1
ATOM 1291 O O . PRO A 1 160 ? 1.671 1.470 12.059 1.00 80.44 160 PRO A O 1
ATOM 1294 N N . PHE A 1 161 ? 1.516 -0.000 13.751 1.00 85.31 161 PHE A N 1
ATOM 1295 C CA . PHE A 1 161 ? 2.826 -0.621 13.529 1.00 85.31 161 PHE A CA 1
ATOM 1296 C C . PHE A 1 161 ? 3.007 -1.145 12.096 1.00 85.31 161 PHE A C 1
ATOM 1298 O O . PHE A 1 161 ? 4.046 -0.913 11.481 1.00 85.31 161 PHE A O 1
ATOM 1305 N N . GLU A 1 162 ? 1.981 -1.772 11.515 1.00 84.50 162 GLU A N 1
ATOM 1306 C CA . GLU A 1 162 ? 2.042 -2.255 10.131 1.00 84.50 162 GLU A CA 1
ATOM 1307 C C . GLU A 1 162 ? 2.191 -1.122 9.099 1.00 84.50 162 GLU A C 1
ATOM 1309 O O . GLU A 1 162 ? 2.779 -1.315 8.029 1.00 84.50 162 GLU A O 1
ATOM 1314 N N . GLY A 1 163 ? 1.703 0.075 9.442 1.00 81.19 163 GLY A N 1
ATOM 1315 C CA . GLY A 1 163 ? 1.913 1.290 8.671 1.00 81.19 163 GLY A CA 1
ATOM 1316 C C . GLY A 1 163 ? 3.382 1.687 8.690 1.00 81.19 163 GLY A C 1
ATOM 1317 O O . GLY A 1 163 ? 3.943 1.952 7.636 1.00 81.19 163 GLY A O 1
ATOM 1318 N N . TYR A 1 164 ? 4.033 1.672 9.859 1.00 84.44 164 TYR A N 1
ATOM 1319 C CA . TYR A 1 164 ? 5.464 1.978 9.966 1.00 84.44 164 TYR A CA 1
ATOM 1320 C C . TYR A 1 164 ? 6.330 0.984 9.189 1.00 84.44 164 TYR A C 1
ATOM 1322 O O . TYR A 1 164 ? 7.243 1.404 8.483 1.00 84.44 164 TYR A O 1
ATOM 1330 N N . LEU A 1 165 ? 6.021 -0.314 9.273 1.00 87.38 165 LEU A N 1
ATOM 1331 C CA . LEU A 1 165 ? 6.739 -1.353 8.531 1.00 87.38 165 LEU A CA 1
ATOM 1332 C C . LEU A 1 165 ? 6.637 -1.160 7.015 1.00 87.38 165 LEU A C 1
ATOM 1334 O O . LEU A 1 165 ? 7.655 -1.112 6.329 1.00 87.38 165 LEU A O 1
ATOM 1338 N N . SER A 1 166 ? 5.414 -1.018 6.498 1.00 85.56 166 SER A N 1
ATOM 1339 C CA . SER A 1 166 ? 5.175 -0.837 5.059 1.00 85.56 166 SER A CA 1
ATOM 1340 C C . SER A 1 166 ? 5.793 0.466 4.548 1.00 85.56 166 SER A C 1
ATOM 1342 O O . SER A 1 166 ? 6.447 0.478 3.504 1.00 85.56 166 SER A O 1
ATOM 1344 N N . SER A 1 167 ? 5.671 1.546 5.322 1.00 82.94 167 SER A N 1
ATOM 1345 C CA . SER A 1 167 ? 6.293 2.830 5.019 1.00 82.94 167 SER A CA 1
ATOM 1346 C C . SER A 1 167 ? 7.821 2.764 4.997 1.00 82.94 167 SER A C 1
ATOM 1348 O O . SER A 1 167 ? 8.440 3.272 4.064 1.00 82.94 167 SER A O 1
ATOM 1350 N N . GLY A 1 168 ? 8.431 2.124 5.995 1.00 84.19 168 GLY A N 1
ATOM 1351 C CA . GLY A 1 168 ? 9.881 1.955 6.074 1.00 84.19 168 GLY A CA 1
ATOM 1352 C C . GLY A 1 168 ? 10.424 1.109 4.926 1.00 84.19 168 GLY A C 1
ATOM 1353 O O . GLY A 1 168 ? 11.392 1.504 4.284 1.00 84.19 168 GLY A O 1
ATOM 1354 N N . ALA A 1 169 ? 9.758 -0.003 4.605 1.00 87.81 169 ALA A N 1
ATOM 1355 C CA . ALA A 1 169 ? 10.124 -0.863 3.481 1.00 87.81 169 ALA A CA 1
ATOM 1356 C C . ALA A 1 169 ? 10.040 -0.137 2.133 1.00 87.81 169 ALA A C 1
ATOM 1358 O O . ALA A 1 169 ? 10.921 -0.285 1.281 1.00 87.81 169 ALA A O 1
ATOM 1359 N N . PHE A 1 170 ? 9.002 0.682 1.956 1.00 83.56 170 PHE A N 1
ATOM 1360 C CA . PHE A 1 170 ? 8.830 1.498 0.763 1.00 83.56 170 PHE A CA 1
ATOM 1361 C C . PHE A 1 170 ? 9.941 2.542 0.628 1.00 83.56 170 PHE A C 1
ATOM 1363 O O . PHE A 1 170 ? 10.583 2.615 -0.417 1.00 83.56 170 PHE A O 1
ATOM 1370 N N . LEU A 1 171 ? 10.215 3.306 1.693 1.00 81.56 171 LEU A N 1
ATOM 1371 C CA . LEU A 1 171 ? 11.286 4.306 1.705 1.00 81.56 171 LEU A CA 1
ATOM 1372 C C . LEU A 1 171 ? 12.656 3.675 1.460 1.00 81.56 171 LEU A C 1
ATOM 1374 O O . LEU A 1 171 ? 13.422 4.193 0.654 1.00 81.56 171 LEU A O 1
ATOM 1378 N N . PHE A 1 172 ? 12.945 2.547 2.111 1.00 84.69 172 PHE A N 1
ATOM 1379 C CA . PHE A 1 172 ? 14.181 1.805 1.893 1.00 84.69 172 PHE A CA 1
ATOM 1380 C C . PHE A 1 172 ? 14.325 1.408 0.423 1.00 84.69 172 PHE A C 1
ATOM 1382 O O . PHE A 1 172 ? 15.332 1.718 -0.199 1.00 84.69 172 PHE A O 1
ATOM 1389 N N . SER A 1 173 ? 13.284 0.817 -0.166 1.00 83.88 173 SER A N 1
ATOM 1390 C CA . SER A 1 173 ? 13.315 0.377 -1.567 1.00 83.88 173 SER A CA 1
ATOM 1391 C C . SER A 1 173 ? 13.456 1.550 -2.532 1.00 83.88 173 SER A C 1
ATOM 1393 O O . SER A 1 173 ? 14.216 1.457 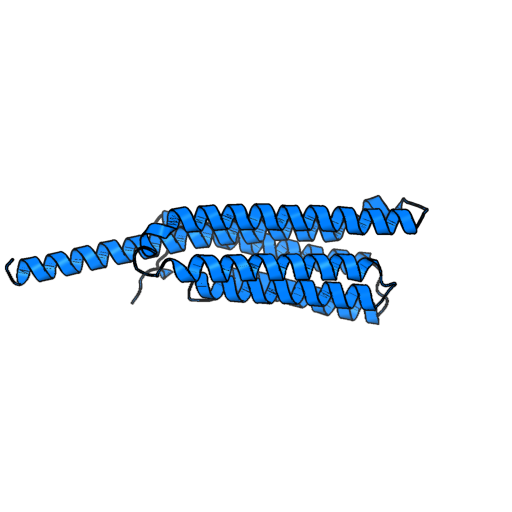-3.492 1.00 83.88 173 SER A O 1
ATOM 1395 N N . ALA A 1 174 ? 12.788 2.672 -2.257 1.00 76.56 174 ALA A N 1
ATOM 1396 C CA . ALA A 1 174 ? 12.891 3.886 -3.055 1.00 76.56 174 ALA A CA 1
ATOM 1397 C C . ALA A 1 174 ? 14.303 4.494 -2.993 1.00 76.56 174 ALA A C 1
ATOM 1399 O O . ALA A 1 174 ? 14.890 4.779 -4.032 1.00 76.56 174 ALA A O 1
ATOM 1400 N N . VAL A 1 175 ? 14.883 4.634 -1.795 1.00 77.62 175 VAL A N 1
ATOM 1401 C CA . VAL A 1 175 ? 16.247 5.159 -1.614 1.00 77.62 175 VAL A CA 1
ATOM 1402 C C . VAL A 1 175 ? 17.279 4.219 -2.229 1.00 77.62 175 VAL A C 1
ATOM 1404 O O . VAL A 1 175 ? 18.125 4.665 -3.001 1.00 77.62 175 VAL A O 1
ATOM 1407 N N . SER A 1 176 ? 17.198 2.918 -1.946 1.00 78.19 176 SER A N 1
ATOM 1408 C CA . SER A 1 176 ? 18.118 1.921 -2.498 1.00 78.19 176 SER A CA 1
ATOM 1409 C C . SER A 1 176 ? 18.019 1.830 -4.017 1.00 78.19 176 SER A C 1
ATOM 1411 O O . SER A 1 176 ? 19.042 1.676 -4.672 1.00 78.19 176 SER A O 1
ATOM 1413 N N . SER A 1 177 ? 16.826 1.999 -4.592 1.00 73.06 177 SER A N 1
ATOM 1414 C CA . SER A 1 177 ? 16.643 2.086 -6.044 1.00 73.06 177 SER A CA 1
ATOM 1415 C C . SER A 1 177 ? 17.335 3.307 -6.638 1.00 73.06 177 SER A C 1
ATOM 1417 O O . SER A 1 177 ? 18.046 3.185 -7.632 1.00 73.06 177 SER A O 1
ATOM 1419 N N . THR A 1 178 ? 17.178 4.474 -6.010 1.00 71.50 178 THR A N 1
ATOM 1420 C CA . THR A 1 178 ? 17.869 5.700 -6.422 1.00 71.50 178 THR A CA 1
ATOM 1421 C C . THR A 1 178 ? 19.386 5.522 -6.359 1.00 71.50 178 THR A C 1
ATOM 1423 O O . THR A 1 178 ? 20.079 5.830 -7.321 1.00 71.50 178 THR A O 1
ATOM 1426 N N . VAL A 1 179 ? 19.914 4.950 -5.274 1.00 73.69 179 VAL A N 1
ATOM 1427 C CA . VAL A 1 179 ? 21.351 4.645 -5.140 1.00 73.69 179 VAL A CA 1
ATOM 1428 C C . VAL A 1 179 ? 21.811 3.626 -6.190 1.00 73.69 179 VAL A C 1
ATOM 1430 O O . VAL A 1 179 ? 22.866 3.802 -6.793 1.00 73.69 179 VAL A O 1
ATOM 1433 N N . SER A 1 180 ? 21.009 2.592 -6.454 1.00 71.06 180 SER A N 1
ATOM 1434 C CA . SER A 1 180 ? 21.276 1.560 -7.464 1.00 71.06 180 SER A CA 1
ATOM 1435 C C . SER A 1 180 ? 21.461 2.153 -8.861 1.00 71.06 180 SER A C 1
ATOM 1437 O O . SER A 1 180 ? 22.353 1.723 -9.589 1.00 71.06 180 SER A O 1
ATOM 1439 N N . LEU A 1 181 ? 20.661 3.165 -9.209 1.00 66.88 181 LEU A N 1
ATOM 1440 C CA . LEU A 1 181 ? 20.774 3.891 -10.476 1.00 66.88 181 LEU A CA 1
ATOM 1441 C C . LEU A 1 181 ? 22.095 4.659 -10.591 1.00 66.88 181 LEU A C 1
ATOM 1443 O O . LEU A 1 181 ? 22.738 4.600 -11.632 1.00 66.88 181 LEU A O 1
ATOM 1447 N N . PHE A 1 182 ? 22.536 5.332 -9.524 1.00 68.06 182 PHE A N 1
ATOM 1448 C CA . PHE A 1 182 ? 23.818 6.053 -9.526 1.00 68.06 182 PHE A CA 1
ATOM 1449 C C . PHE A 1 182 ? 25.033 5.122 -9.588 1.00 68.06 182 PHE A C 1
ATOM 1451 O O . PHE A 1 182 ? 26.075 5.503 -10.114 1.00 68.06 182 PHE A O 1
ATOM 1458 N N . LEU A 1 183 ? 24.901 3.905 -9.059 1.00 74.81 183 LEU A N 1
ATOM 1459 C CA . LEU A 1 183 ? 25.966 2.904 -9.033 1.00 74.81 183 LEU A CA 1
ATOM 1460 C C . LEU A 1 183 ? 25.941 1.952 -10.243 1.00 74.81 183 LEU A C 1
ATOM 1462 O O . LEU A 1 183 ? 26.755 1.034 -10.292 1.00 74.81 183 LEU A O 1
ATOM 1466 N N . ASN A 1 184 ? 25.043 2.162 -11.217 1.00 67.62 184 ASN A N 1
ATOM 1467 C CA . ASN A 1 184 ? 24.861 1.296 -12.392 1.00 67.62 184 ASN A CA 1
ATOM 1468 C C . ASN A 1 184 ? 24.634 -0.190 -12.046 1.00 67.62 184 ASN A C 1
ATOM 1470 O O . ASN A 1 184 ? 24.999 -1.091 -12.803 1.00 67.62 184 ASN A O 1
ATOM 1474 N N . TYR A 1 185 ? 24.001 -0.469 -10.906 1.00 63.88 185 TYR A N 1
ATOM 1475 C CA . TYR A 1 185 ? 23.539 -1.822 -10.613 1.00 63.88 185 TYR A CA 1
ATOM 1476 C C . TYR A 1 185 ? 22.376 -2.176 -11.550 1.00 63.88 185 TYR A C 1
ATOM 1478 O O . TYR A 1 185 ? 21.440 -1.393 -11.722 1.00 63.88 185 TYR A O 1
ATOM 1486 N N . GLY A 1 186 ? 22.441 -3.359 -12.166 1.00 61.75 186 GLY A N 1
ATOM 1487 C CA . GLY A 1 186 ? 21.452 -3.810 -13.148 1.00 61.75 186 GLY A CA 1
ATOM 1488 C C . GLY A 1 186 ? 20.045 -4.035 -12.572 1.00 61.75 186 GLY A C 1
ATOM 1489 O O . GLY A 1 186 ? 19.852 -4.147 -11.358 1.00 61.75 186 GLY A O 1
ATOM 1490 N N . TYR A 1 187 ? 19.062 -4.177 -13.467 1.00 63.84 187 TYR A N 1
ATOM 1491 C CA . TYR A 1 187 ? 17.629 -4.337 -13.161 1.00 63.84 187 TYR A CA 1
ATOM 1492 C C . TYR A 1 187 ? 17.296 -5.467 -12.166 1.00 63.84 187 TYR A C 1
ATOM 1494 O O . TYR A 1 187 ? 16.310 -5.379 -11.434 1.00 63.84 187 TYR A O 1
ATOM 1502 N N . VAL A 1 188 ? 18.144 -6.495 -12.067 1.00 67.50 188 VAL A N 1
ATOM 1503 C CA . VAL A 1 188 ? 17.994 -7.601 -11.105 1.00 67.50 188 VAL A CA 1
ATOM 1504 C C . VAL A 1 188 ? 18.052 -7.111 -9.653 1.00 67.50 188 VAL A C 1
ATOM 1506 O O . VAL A 1 188 ? 17.223 -7.509 -8.835 1.00 67.50 188 VAL A O 1
ATOM 1509 N N . VAL A 1 189 ? 18.991 -6.216 -9.325 1.00 70.62 189 VAL A N 1
ATOM 1510 C CA . VAL A 1 189 ? 19.139 -5.670 -7.962 1.00 70.62 189 VAL A CA 1
ATOM 1511 C C . VAL A 1 189 ? 17.929 -4.810 -7.605 1.00 70.62 189 VAL A C 1
ATOM 1513 O O . VAL A 1 189 ? 17.392 -4.920 -6.503 1.00 70.62 189 VAL A O 1
ATOM 1516 N N . TYR A 1 190 ? 17.448 -4.020 -8.569 1.00 68.75 190 TYR A N 1
ATOM 1517 C CA . TYR A 1 190 ? 16.227 -3.231 -8.434 1.00 68.75 190 TYR A CA 1
ATOM 1518 C C . TYR A 1 190 ? 15.022 -4.129 -8.112 1.00 68.75 190 TYR A C 1
ATOM 1520 O O . TYR A 1 190 ? 14.357 -3.928 -7.096 1.00 68.75 190 TYR A O 1
ATOM 1528 N N . GLY A 1 191 ? 14.779 -5.171 -8.915 1.00 70.06 191 GLY A N 1
ATOM 1529 C CA . GLY A 1 191 ? 13.667 -6.101 -8.700 1.00 70.06 191 GLY A CA 1
ATOM 1530 C C . GLY A 1 191 ? 13.718 -6.797 -7.336 1.00 70.06 191 GLY A C 1
ATOM 1531 O O . GLY A 1 191 ? 12.701 -6.877 -6.649 1.00 70.06 191 GLY A O 1
ATOM 1532 N N . LEU A 1 192 ? 14.899 -7.242 -6.893 1.00 79.81 192 LEU A N 1
ATOM 1533 C CA . LEU A 1 192 ? 15.063 -7.902 -5.592 1.00 79.81 192 LEU A CA 1
ATOM 1534 C C . LEU A 1 192 ? 14.725 -6.981 -4.410 1.00 79.81 192 LEU A C 1
ATOM 1536 O O . LEU A 1 192 ? 14.041 -7.413 -3.481 1.00 79.81 192 LEU A O 1
ATOM 1540 N N . LEU A 1 193 ? 15.144 -5.712 -4.451 1.00 82.75 193 LEU A N 1
ATOM 1541 C CA . LEU A 1 193 ? 14.824 -4.734 -3.403 1.00 82.75 193 LEU A CA 1
ATOM 1542 C C . LEU A 1 193 ? 13.310 -4.516 -3.279 1.00 82.75 193 LEU A C 1
ATOM 1544 O O . LEU A 1 193 ? 12.760 -4.526 -2.175 1.00 82.75 193 LEU A O 1
ATOM 1548 N N . TRP A 1 194 ? 12.614 -4.390 -4.409 1.00 84.69 194 TRP A N 1
ATOM 1549 C CA . TRP A 1 194 ? 11.162 -4.216 -4.414 1.00 84.69 194 TRP A CA 1
ATOM 1550 C C . TRP A 1 194 ? 10.395 -5.491 -4.045 1.00 84.69 194 TRP A C 1
ATOM 1552 O O . TRP A 1 194 ? 9.341 -5.396 -3.411 1.00 84.69 194 TRP A O 1
ATOM 1562 N N . LEU A 1 195 ? 10.931 -6.681 -4.331 1.00 87.31 195 LEU A N 1
ATOM 1563 C CA . LEU A 1 195 ? 10.367 -7.944 -3.839 1.00 87.31 195 LEU A CA 1
ATOM 1564 C C . LEU A 1 195 ? 10.441 -8.050 -2.310 1.00 87.31 195 LEU A C 1
ATOM 1566 O O . LEU A 1 195 ? 9.464 -8.473 -1.687 1.00 87.31 195 LEU A O 1
ATOM 1570 N N . VAL A 1 196 ? 11.539 -7.600 -1.690 1.00 88.75 196 VAL A N 1
ATOM 1571 C CA . VAL A 1 196 ? 11.629 -7.488 -0.221 1.00 88.75 196 VAL A CA 1
ATOM 1572 C C . VAL A 1 196 ? 10.573 -6.512 0.306 1.00 88.75 196 VAL A C 1
ATOM 1574 O O . VAL A 1 196 ? 9.880 -6.821 1.278 1.00 88.75 196 VAL A O 1
ATOM 1577 N N . SER A 1 197 ? 10.385 -5.371 -0.366 1.00 89.50 197 SER A N 1
ATOM 1578 C CA . SER A 1 197 ? 9.318 -4.417 -0.035 1.00 89.50 197 SER A CA 1
ATOM 1579 C C . SER A 1 197 ? 7.936 -5.064 -0.068 1.00 89.50 197 SER A C 1
ATOM 1581 O O . SER A 1 197 ? 7.172 -4.959 0.893 1.00 89.50 197 SER A O 1
ATOM 1583 N N . SER A 1 198 ? 7.633 -5.793 -1.144 1.00 90.75 198 SER A N 1
ATOM 1584 C CA . SER A 1 198 ? 6.362 -6.496 -1.300 1.00 90.75 198 SER A CA 1
ATOM 1585 C C . SER A 1 198 ? 6.135 -7.520 -0.183 1.00 90.75 198 SER A C 1
ATOM 1587 O O . SER A 1 198 ? 5.059 -7.545 0.415 1.00 90.75 198 SER A O 1
ATOM 1589 N N . ALA A 1 199 ? 7.155 -8.303 0.181 1.00 93.31 199 ALA A N 1
ATOM 1590 C CA . ALA A 1 199 ? 7.059 -9.258 1.283 1.00 93.31 199 ALA A CA 1
ATOM 1591 C C . ALA A 1 199 ? 6.716 -8.572 2.619 1.00 93.31 199 ALA A C 1
ATOM 1593 O O . ALA A 1 199 ? 5.853 -9.050 3.360 1.00 93.31 199 ALA A O 1
ATOM 1594 N N . ILE A 1 200 ? 7.329 -7.418 2.908 1.00 94.19 200 ILE A N 1
ATOM 1595 C CA . ILE A 1 200 ? 7.013 -6.635 4.111 1.00 94.19 200 ILE A CA 1
ATOM 1596 C C . ILE A 1 200 ? 5.587 -6.075 4.043 1.00 94.19 200 ILE A C 1
ATOM 1598 O O . ILE A 1 200 ? 4.878 -6.093 5.046 1.00 94.19 200 ILE A O 1
ATOM 1602 N N . TRP A 1 201 ? 5.116 -5.635 2.875 1.00 93.44 201 TRP A N 1
ATOM 1603 C CA . TRP A 1 201 ? 3.732 -5.182 2.711 1.00 93.44 201 TRP A CA 1
ATOM 1604 C C . TRP A 1 201 ? 2.718 -6.319 2.894 1.00 93.44 201 TRP A C 1
ATOM 1606 O O . TRP A 1 201 ? 1.703 -6.126 3.568 1.00 93.44 201 TRP A O 1
ATOM 1616 N N . PHE A 1 202 ? 2.998 -7.525 2.391 1.00 95.94 202 PHE A N 1
ATOM 1617 C CA . PHE A 1 202 ? 2.187 -8.708 2.690 1.00 95.94 202 PHE A CA 1
ATOM 1618 C C . PHE A 1 202 ? 2.164 -9.012 4.190 1.00 95.94 202 PHE A C 1
ATOM 1620 O O . PHE A 1 202 ? 1.091 -9.265 4.746 1.00 95.94 202 PHE A O 1
ATOM 1627 N N . LEU A 1 203 ? 3.315 -8.926 4.865 1.00 94.44 203 LEU A N 1
ATOM 1628 C CA . LEU A 1 203 ? 3.410 -9.104 6.313 1.00 94.44 203 LEU A CA 1
ATOM 1629 C C . LEU A 1 203 ? 2.592 -8.046 7.070 1.00 94.44 203 LEU A C 1
ATOM 1631 O O . LEU A 1 203 ? 1.842 -8.396 7.981 1.00 94.44 203 LEU A O 1
ATOM 1635 N N . SER A 1 204 ? 2.663 -6.776 6.667 1.00 92.69 204 SER A N 1
ATOM 1636 C CA . SER A 1 204 ? 1.833 -5.691 7.205 1.00 92.69 204 SER A CA 1
ATOM 1637 C C . SER A 1 204 ? 0.340 -5.974 7.032 1.00 92.69 204 SER A C 1
ATOM 1639 O O . SER A 1 204 ? -0.437 -5.816 7.977 1.00 92.69 204 SER A O 1
ATOM 1641 N N . GLY A 1 205 ? -0.065 -6.459 5.855 1.00 93.00 205 GLY A N 1
ATOM 1642 C CA . GLY A 1 205 ? -1.435 -6.894 5.591 1.00 93.00 205 GLY A CA 1
ATOM 1643 C C . GLY A 1 205 ? -1.876 -8.018 6.527 1.00 93.00 205 GLY A C 1
ATOM 1644 O O . GLY A 1 205 ? -2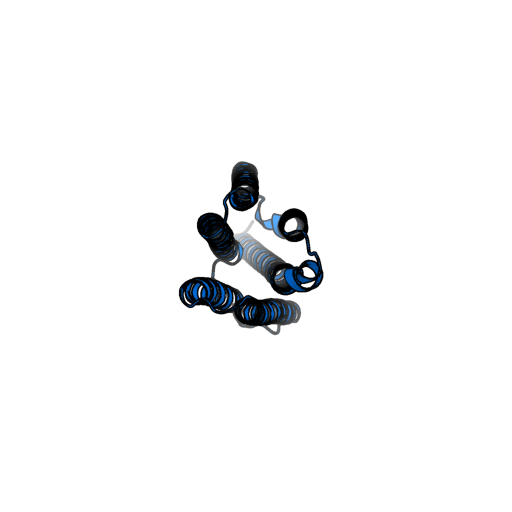.937 -7.934 7.151 1.00 93.00 205 GLY A O 1
ATOM 1645 N N . TYR A 1 206 ? -1.035 -9.041 6.686 1.00 94.06 206 TYR A N 1
ATOM 1646 C CA . TYR A 1 206 ? -1.290 -10.163 7.585 1.00 94.06 206 TYR A CA 1
ATOM 1647 C C . TYR A 1 206 ? -1.409 -9.727 9.051 1.00 94.06 206 TYR A C 1
ATOM 1649 O O . TYR A 1 206 ? -2.371 -10.109 9.718 1.00 94.06 206 TYR A O 1
ATOM 1657 N N . ILE A 1 207 ? -0.483 -8.897 9.547 1.00 92.50 207 ILE A N 1
ATOM 1658 C CA . ILE A 1 207 ? -0.525 -8.352 10.913 1.00 92.50 207 ILE A CA 1
ATOM 1659 C C . ILE A 1 207 ? -1.835 -7.595 11.130 1.00 92.50 207 ILE A C 1
ATOM 1661 O O . ILE A 1 207 ? -2.533 -7.851 12.110 1.00 92.50 207 ILE A O 1
ATOM 1665 N N . SER A 1 208 ? -2.222 -6.735 10.185 1.00 90.19 208 SER A N 1
ATOM 1666 C CA . SER A 1 208 ? -3.448 -5.947 10.305 1.00 90.19 208 SER A CA 1
ATOM 1667 C C . SER A 1 208 ? -4.705 -6.827 10.371 1.00 90.19 208 SER A C 1
ATOM 1669 O O . SER A 1 208 ? -5.574 -6.612 11.217 1.00 90.19 208 SER A O 1
ATOM 1671 N N . LEU A 1 209 ? -4.784 -7.876 9.540 1.00 91.69 209 LEU A N 1
ATOM 1672 C CA . LEU A 1 209 ? -5.900 -8.830 9.547 1.00 91.69 209 LEU A CA 1
ATOM 1673 C C . LEU A 1 209 ? -5.915 -9.732 10.791 1.00 91.69 209 LEU A C 1
ATOM 1675 O O . LEU A 1 209 ? -6.988 -10.038 11.319 1.00 91.69 209 LEU A O 1
ATOM 1679 N N . ARG A 1 210 ? -4.743 -10.147 11.280 1.00 90.69 210 ARG A N 1
ATOM 1680 C CA . ARG A 1 210 ? -4.603 -10.910 12.526 1.00 90.69 210 ARG A CA 1
ATOM 1681 C C . ARG A 1 210 ? -5.081 -10.086 13.716 1.00 90.69 210 ARG A C 1
ATOM 1683 O O . ARG A 1 210 ? -5.848 -10.590 14.534 1.00 90.69 210 ARG A O 1
ATOM 1690 N N . ASP A 1 211 ? -4.654 -8.832 13.800 1.00 86.25 211 ASP A N 1
ATOM 1691 C CA . ASP A 1 211 ? -5.042 -7.929 14.881 1.00 86.25 211 ASP A CA 1
ATOM 1692 C C . ASP A 1 211 ? -6.539 -7.597 14.789 1.00 86.25 211 ASP A C 1
ATOM 1694 O O . ASP A 1 211 ? -7.243 -7.674 15.791 1.00 86.25 211 ASP A O 1
ATOM 1698 N N . TYR A 1 212 ? -7.081 -7.392 13.582 1.00 85.25 212 TYR A N 1
ATOM 1699 C CA . TYR A 1 212 ? -8.532 -7.328 13.368 1.00 85.25 212 TYR A CA 1
ATOM 1700 C C . TYR A 1 212 ? -9.259 -8.556 13.945 1.00 85.25 212 TYR A C 1
ATOM 1702 O O . TYR A 1 212 ? -10.262 -8.404 14.646 1.00 85.25 212 TYR A O 1
ATOM 1710 N N . ARG A 1 213 ? -8.7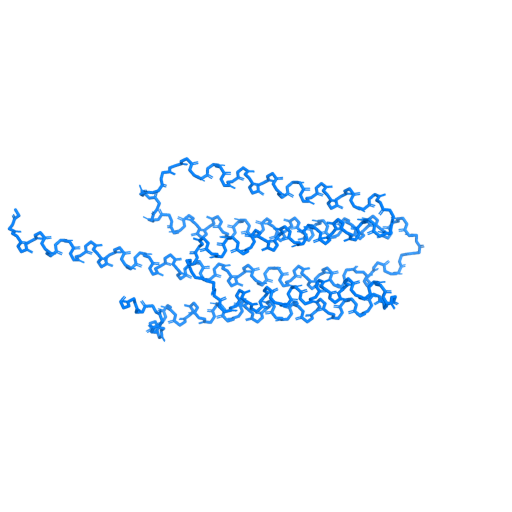55 -9.774 13.703 1.00 85.12 213 ARG A N 1
ATOM 1711 C CA . ARG A 1 213 ? -9.359 -11.005 14.239 1.00 85.12 213 ARG A CA 1
ATOM 1712 C C . ARG A 1 213 ? -9.329 -11.036 15.770 1.00 85.12 213 ARG A C 1
ATOM 1714 O O . ARG A 1 213 ? -10.318 -11.439 16.377 1.00 85.12 213 ARG A O 1
ATOM 1721 N N . LYS A 1 214 ? -8.244 -10.568 16.398 1.00 84.25 214 LYS A N 1
ATOM 1722 C CA . LYS A 1 214 ? -8.165 -10.428 17.863 1.00 84.25 214 LYS A CA 1
ATOM 1723 C C . LYS A 1 214 ? -9.196 -9.431 18.394 1.00 84.25 214 LYS A C 1
ATOM 1725 O O . LYS A 1 214 ? -9.878 -9.738 19.369 1.00 84.25 214 LYS A O 1
ATOM 1730 N N . MET A 1 215 ? -9.372 -8.295 17.714 1.00 81.06 215 MET A N 1
ATOM 1731 C CA . MET A 1 215 ? -10.372 -7.286 18.080 1.00 81.06 215 MET A CA 1
ATOM 1732 C C . MET A 1 215 ? -11.806 -7.817 17.984 1.00 81.06 215 MET A C 1
ATOM 1734 O O . MET A 1 215 ? -12.644 -7.432 18.797 1.00 81.06 215 MET A O 1
ATOM 1738 N N . VAL A 1 216 ? -12.103 -8.672 16.998 1.00 79.38 216 VAL A N 1
ATOM 1739 C CA . VAL A 1 216 ? -13.418 -9.321 16.843 1.00 79.38 216 VAL A CA 1
ATOM 1740 C C . VAL A 1 216 ? -13.654 -10.368 17.931 1.00 79.38 216 VAL A C 1
ATOM 1742 O O . VAL A 1 216 ? -14.741 -10.413 18.494 1.00 79.38 216 VAL A O 1
ATOM 1745 N N . ASN A 1 217 ? -12.633 -11.154 18.272 1.00 78.06 217 ASN A N 1
ATOM 1746 C CA . ASN A 1 217 ? -12.728 -12.225 19.268 1.00 78.06 217 ASN A CA 1
ATOM 1747 C C . ASN A 1 217 ? -12.628 -11.735 20.727 1.00 78.06 217 ASN A C 1
ATOM 1749 O O . ASN A 1 217 ? -12.567 -12.556 21.636 1.00 78.06 217 ASN A O 1
ATOM 1753 N N . GLY A 1 218 ? -12.566 -10.419 20.962 1.00 66.81 218 GLY A N 1
ATOM 1754 C CA . GLY A 1 218 ? -12.475 -9.839 22.308 1.00 66.81 218 GLY A CA 1
ATOM 1755 C C . GLY A 1 218 ? -11.126 -10.037 23.011 1.00 66.81 218 GLY A C 1
ATOM 1756 O O . GLY A 1 218 ? -11.017 -9.741 24.192 1.00 66.81 218 GLY A O 1
ATOM 1757 N N . ALA A 1 219 ? -10.096 -10.504 22.298 1.00 57.53 219 ALA A N 1
ATOM 1758 C CA . ALA A 1 219 ? -8.774 -10.818 22.850 1.00 57.53 219 ALA A CA 1
ATOM 1759 C C . ALA A 1 219 ? -7.775 -9.645 22.776 1.00 57.53 219 ALA A C 1
ATOM 1761 O O . ALA A 1 219 ? -6.583 -9.836 23.008 1.00 57.53 219 ALA A O 1
ATOM 1762 N N . ASP A 1 220 ? -8.229 -8.453 22.381 1.00 53.28 220 ASP A N 1
ATOM 1763 C CA . ASP A 1 220 ? -7.377 -7.277 22.200 1.00 53.28 220 ASP A CA 1
ATOM 1764 C C . ASP A 1 220 ? -7.640 -6.235 23.298 1.00 53.28 220 ASP A C 1
ATOM 1766 O O . ASP A 1 220 ? -8.607 -5.471 23.237 1.00 53.28 220 ASP A O 1
ATOM 1770 N N . GLU A 1 221 ? -6.774 -6.215 24.315 1.00 54.16 221 GLU A N 1
ATOM 1771 C CA . GLU A 1 221 ? -6.822 -5.258 25.430 1.00 54.16 221 GLU A CA 1
ATOM 1772 C C . GLU A 1 221 ? -6.417 -3.835 25.014 1.00 54.16 221 GLU A C 1
ATOM 1774 O O . GLU A 1 221 ? -6.745 -2.882 25.715 1.00 54.16 221 GLU A O 1
ATOM 1779 N N . SER A 1 222 ? -5.795 -3.652 23.839 1.00 47.88 222 SER A N 1
ATOM 1780 C CA . SER A 1 222 ? -5.338 -2.337 23.348 1.00 47.88 222 SER A CA 1
ATOM 1781 C C . SER A 1 222 ? -6.471 -1.361 22.982 1.00 47.88 222 SER A C 1
ATOM 1783 O O . SER A 1 222 ? -6.229 -0.189 22.684 1.00 47.88 222 SER A O 1
ATOM 1785 N N . LEU A 1 223 ? -7.724 -1.835 23.008 1.00 47.22 223 LEU A N 1
ATOM 1786 C CA . LEU A 1 223 ? -8.945 -1.042 22.837 1.00 47.22 223 LEU A CA 1
ATOM 1787 C C . LEU A 1 223 ? -9.612 -0.645 24.167 1.00 47.22 223 LEU A C 1
ATOM 1789 O O . LEU A 1 223 ? -10.684 -0.022 24.138 1.00 47.22 223 LEU A O 1
ATOM 1793 N N . ARG A 1 224 ? -9.014 -0.981 25.321 1.00 43.88 224 ARG A N 1
ATOM 1794 C CA . ARG A 1 224 ? -9.341 -0.320 26.589 1.00 43.88 224 ARG A CA 1
ATOM 1795 C C . ARG A 1 224 ? -8.808 1.106 26.491 1.00 43.88 224 ARG A C 1
ATOM 1797 O O . ARG A 1 224 ? -7.610 1.353 26.490 1.00 43.88 224 ARG A O 1
ATOM 1804 N N . VAL A 1 225 ? -9.731 2.021 26.221 1.00 43.38 225 VAL A N 1
ATOM 1805 C CA . VAL A 1 225 ? -9.487 3.450 26.360 1.00 43.38 225 VAL A CA 1
ATOM 1806 C C . VAL A 1 225 ? -9.475 3.683 27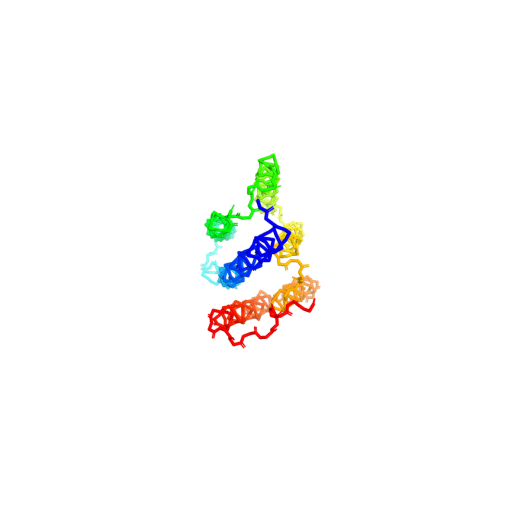.863 1.00 43.38 225 VAL A C 1
ATOM 1808 O O . VAL A 1 225 ? -10.536 3.561 28.475 1.00 43.38 225 VAL A O 1
ATOM 1811 N N . ASP A 1 226 ? -8.287 3.888 28.426 1.00 35.50 226 ASP A N 1
ATOM 1812 C CA . ASP A 1 226 ? -8.136 4.479 29.759 1.00 35.50 226 ASP A CA 1
ATOM 1813 C C . ASP A 1 226 ? -8.730 5.897 29.775 1.00 35.50 226 ASP A C 1
ATOM 1815 O O . ASP A 1 226 ? -8.564 6.621 28.756 1.00 35.50 226 ASP A O 1
#

Radius of gyration: 21.62 Å; chains: 1; bounding box: 63×31×68 Å

Foldseek 3Di:
DDPVVVVVVVVVVVVVVLVLLLVLLLLVLLLLLVLLLLVLVLLLCLLCVLVVLVPPPDVVVSLVSNLVSNLVSLVVSVVVSVVSVVVSCVVSCVPVVPPDPVVVVVVVVVVVVLVVVLSVLQVVLSVDPPDSSLVSVLVSLVSVLVVLVVVCCVRNVDQDPLNVQLSVLSVQLSVVLVVCVVVVPDSVVNSVSSNSSSVSSNVSSVVSVVVSVCSVVVNDPVSPDD

pLDDT: mean 71.91, std 15.06, range [35.5, 95.94]

Secondary structure (DSSP, 8-state):
--HHHHHHHHHHHHHHHHHHHHHHHHHHHHHHHHHHHHHHHHHHHHHHTHHHHTT-S-HHHHHHHHHHHHHHHHHHHHHHHHHHHHHHHHHGGGGGGGS-TTHHHHHHHHHHHHHHHHHHHHHHHTTS-THHHHHHHHHHHHHHHHHHHHHHHHHHSS--HHHHHHHHHHHHHHHHHHHHHHTT--HHHHHHHHHHHHHHHHHHHHHHHHHHHHHHTT--GGG---

Sequence (226 aa):
MTENELTQAIDQIKTASMDAVRLDRRILKKTWGFYYMIWATAITLFSTIYIPLENISNTVYQDILFFTAYGIVFIVAIFVTMTLFRRAYMIGQINSGFKGKNRRNEIRSISINVLLFILILFLASGILKYPEGVIGLFFVLVLIYIGMLSGIKQSMGKFPFEGYLSSGAFLFSAVSSTVSLFLNYGYVVYGLLWLVSSAIWFLSGYISLRDYRKMVNGADESLRVD